Protein AF-A0AAD7HXL0-F1 (afdb_monomer_lite)

Sequence (218 aa):
MKFIWREQYRIKAKKATTAANVILGLERFVGTLPAWDMRTLYMARVDPYLIAGCEVQLKFLWRMLGVGSRCLKAVLFSETGIWPIKYRRLYLALKNLCHLLGLRDSDRPAWNALQESIDLAHAKQISWMTDLRILLGSLYVPVELDISVDLDVSTVQSAMQAVKKSMEAWIDNEIVTSSWTDLLEGRLEKDKDTGKLVKKTLDFHHYLRVKTAAIGVP

Foldseek 3Di:
DPPPCVVVLVVLQVQLVVQLCVLLVCCVVVNDDQLVVLLVSCVVRNVVSLLVHYDCVLVSLCSSVVHDPPDQPLCSQQQALDADSLLVNLLVVLVVVLVLQVVPDPVDPSVVLVVVQLVCVVVVHDHPVVVSQVSQCVFQPRQHQDSVDPDDSVSSVVSSVVSVVSRLVVSLVSLVVDPVNPVVHPDWDQDPPPRDTDDRSGDNDPVSVDPDDPPPDD

Secondary structure (DSSP, 8-state):
-TTTTHHHHHHHHHHHHHHHHHHHHTHHHH-SPPHHHHHHHHHHHTHHHHTTT---HHHHHHHHHT--TTS-HHHHHHHHTPPPHHHHHHHHHHHHHHHHHHT--TT-HHHHHHHHHHHHHHTT---HHHHHHHHHHTSSS------SS---HHHHHHHHHHHHHHHHHHHHHHHHH-TT-TTTTT-EEE-TTT--EEE-SS-B-GGGGS--------

Organism: NCBI:txid230809

Radius of gyration: 20.14 Å; chains: 1; bounding box: 55×31×50 Å

pLDDT: mean 85.33, std 10.84, range [34.69, 95.81]

Structure (mmCIF, N/CA/C/O backbone):
data_AF-A0AAD7HXL0-F1
#
_entry.id   AF-A0AAD7HXL0-F1
#
loop_
_atom_site.group_PDB
_atom_site.id
_atom_site.type_symbol
_atom_site.label_atom_id
_atom_site.label_alt_id
_atom_site.label_comp_id
_atom_site.label_asym_id
_atom_site.label_entity_id
_atom_site.label_seq_id
_atom_site.pdbx_PDB_ins_code
_atom_site.Cartn_x
_atom_site.Cartn_y
_atom_site.Cartn_z
_atom_site.occupancy
_atom_site.B_iso_or_equiv
_atom_site.auth_seq_id
_atom_site.auth_comp_id
_atom_site.auth_asym_id
_atom_site.auth_atom_id
_atom_site.pdbx_PDB_model_num
ATOM 1 N N . MET A 1 1 ? -2.823 8.641 -21.314 1.00 46.34 1 MET A N 1
ATOM 2 C CA . MET A 1 1 ? -3.387 7.274 -21.167 1.00 46.34 1 MET A CA 1
ATOM 3 C C . MET A 1 1 ? -4.624 7.141 -20.243 1.00 46.34 1 MET A C 1
ATOM 5 O O . MET A 1 1 ? -5.106 6.031 -20.056 1.00 46.34 1 MET A O 1
ATOM 9 N N . LYS A 1 2 ? -5.204 8.224 -19.681 1.00 48.53 2 LYS A N 1
ATOM 10 C CA . LYS A 1 2 ? -6.304 8.143 -18.681 1.00 48.53 2 LYS A CA 1
ATOM 11 C C . LYS A 1 2 ? -7.707 7.802 -19.226 1.00 48.53 2 LYS A C 1
ATOM 13 O O . LYS A 1 2 ? -8.598 7.502 -18.435 1.00 48.53 2 LYS A O 1
ATOM 18 N N . PHE A 1 3 ? -7.938 7.866 -20.539 1.00 54.62 3 PHE A N 1
ATOM 19 C CA . PHE A 1 3 ? -9.289 7.730 -21.108 1.00 54.62 3 PHE A CA 1
ATOM 20 C C . PHE A 1 3 ? -9.648 6.300 -21.537 1.00 54.62 3 PHE A C 1
ATOM 22 O O . PHE A 1 3 ? -10.782 5.887 -21.317 1.00 54.62 3 PHE A O 1
ATOM 29 N N . ILE A 1 4 ? -8.692 5.520 -22.055 1.00 67.94 4 ILE A N 1
ATOM 30 C CA . ILE A 1 4 ? -8.971 4.202 -22.657 1.00 67.94 4 ILE A CA 1
ATOM 31 C C . ILE A 1 4 ? -9.423 3.145 -21.631 1.00 67.94 4 ILE A C 1
ATOM 33 O O . ILE A 1 4 ? -10.288 2.325 -21.911 1.00 67.94 4 ILE A O 1
ATOM 37 N N . TRP A 1 5 ? -8.915 3.216 -20.396 1.00 70.06 5 TRP A N 1
ATOM 38 C CA . TRP A 1 5 ? -9.214 2.243 -19.335 1.00 70.06 5 TRP A CA 1
ATOM 39 C C . TRP A 1 5 ? -10.349 2.667 -18.399 1.00 70.06 5 TRP A C 1
ATOM 41 O O . TRP A 1 5 ? -10.676 1.949 -17.454 1.00 70.06 5 TRP A O 1
ATOM 51 N N . ARG A 1 6 ? -10.972 3.826 -18.646 1.00 78.12 6 ARG A N 1
ATOM 52 C CA . ARG A 1 6 ? -11.969 4.416 -17.742 1.00 78.12 6 ARG A CA 1
ATOM 53 C C . ARG A 1 6 ? -13.152 3.483 -17.491 1.00 78.12 6 ARG A C 1
ATOM 55 O O . ARG A 1 6 ? -13.580 3.339 -16.348 1.00 78.12 6 ARG A O 1
ATOM 62 N N . GLU A 1 7 ? -13.655 2.839 -18.538 1.00 82.94 7 GLU A N 1
ATOM 63 C CA . GLU A 1 7 ? -14.804 1.941 -18.413 1.00 82.94 7 GLU A CA 1
ATOM 64 C C . GLU A 1 7 ? -14.446 0.661 -17.652 1.00 82.94 7 GLU A C 1
ATOM 66 O O . GLU A 1 7 ? -15.166 0.232 -16.753 1.00 82.94 7 GLU A O 1
ATOM 71 N N . GLN A 1 8 ? -13.258 0.113 -17.901 1.00 81.00 8 GLN A N 1
ATOM 72 C CA . GLN A 1 8 ? -12.753 -1.031 -17.146 1.00 81.00 8 GLN A CA 1
ATOM 73 C C . GLN A 1 8 ? -12.585 -0.696 -15.658 1.00 81.00 8 GLN A C 1
ATOM 75 O O . GLN A 1 8 ? -12.967 -1.493 -14.797 1.00 81.00 8 GLN A O 1
ATOM 80 N N . TYR A 1 9 ? -12.093 0.503 -15.332 1.00 80.56 9 TYR A N 1
ATOM 81 C CA . TYR A 1 9 ? -12.016 0.972 -13.947 1.00 80.56 9 TYR A CA 1
ATOM 82 C C . TYR A 1 9 ? -13.395 1.096 -13.294 1.00 80.56 9 TYR A C 1
ATOM 84 O O . TYR A 1 9 ? -13.558 0.691 -12.141 1.00 80.56 9 TYR A O 1
ATOM 92 N N . ARG A 1 10 ? -14.407 1.575 -14.029 1.00 83.75 10 ARG A N 1
ATOM 93 C CA . ARG A 1 10 ? -15.796 1.642 -13.549 1.00 83.75 10 ARG A CA 1
ATOM 94 C C . ARG A 1 10 ? -16.385 0.264 -13.272 1.00 83.75 10 ARG A C 1
ATOM 96 O O . ARG A 1 10 ? -16.931 0.046 -12.189 1.00 83.75 10 ARG A O 1
ATOM 103 N N . ILE A 1 11 ? -16.235 -0.678 -14.202 1.00 86.94 11 ILE A N 1
ATOM 104 C CA . ILE A 1 11 ? -16.725 -2.055 -14.044 1.00 86.94 11 ILE A CA 1
ATOM 105 C C . ILE A 1 11 ? -16.075 -2.711 -12.823 1.00 86.94 11 ILE A C 1
ATOM 107 O O . ILE A 1 11 ? -16.764 -3.297 -11.983 1.00 86.94 11 ILE A O 1
ATOM 111 N N . LYS A 1 12 ? -14.752 -2.581 -12.682 1.00 86.19 12 LYS A N 1
ATOM 112 C CA . LYS A 1 12 ? -14.025 -3.123 -11.529 1.00 86.19 12 LYS A CA 1
ATOM 113 C C . LYS A 1 12 ? -14.444 -2.446 -10.226 1.00 86.19 12 LYS A C 1
ATOM 115 O O . LYS A 1 12 ? -14.593 -3.139 -9.223 1.00 86.19 12 LYS A O 1
ATOM 120 N N . ALA A 1 13 ? -14.739 -1.144 -10.244 1.00 86.00 13 ALA A N 1
ATOM 121 C CA . ALA A 1 13 ? -15.205 -0.429 -9.058 1.00 86.00 13 ALA A CA 1
ATOM 122 C C . ALA A 1 13 ? -16.580 -0.920 -8.621 1.00 86.00 13 ALA A C 1
ATOM 124 O O . ALA A 1 13 ? -16.785 -1.190 -7.441 1.00 86.00 13 ALA A O 1
ATOM 125 N N . LYS A 1 14 ? -17.493 -1.143 -9.570 1.00 88.31 14 LYS A N 1
ATOM 126 C CA . LYS A 1 14 ? -18.801 -1.739 -9.285 1.00 88.31 14 LYS A CA 1
ATOM 127 C C . LYS A 1 14 ? -18.661 -3.139 -8.682 1.00 88.31 14 LYS A C 1
ATOM 129 O O . LYS A 1 14 ? -19.337 -3.438 -7.698 1.00 88.31 14 LYS A O 1
ATOM 134 N N . LYS A 1 15 ? -17.759 -3.976 -9.209 1.00 89.81 15 LYS A N 1
ATOM 135 C CA . LYS A 1 15 ? -17.469 -5.310 -8.648 1.00 89.81 15 LYS A CA 1
ATOM 136 C C . LYS A 1 15 ? -16.895 -5.226 -7.231 1.00 89.81 15 LYS A C 1
ATOM 138 O O . LYS A 1 15 ? -17.383 -5.932 -6.354 1.00 89.81 15 LYS A O 1
ATOM 143 N N . ALA A 1 16 ? -15.945 -4.322 -6.989 1.00 89.06 16 ALA A N 1
ATOM 144 C CA . ALA A 1 16 ? -15.367 -4.089 -5.666 1.00 89.06 16 ALA A CA 1
ATOM 145 C C . ALA A 1 16 ? -16.431 -3.642 -4.651 1.00 89.06 16 ALA A C 1
ATOM 147 O O . ALA A 1 16 ? -16.526 -4.210 -3.567 1.00 89.06 16 ALA A O 1
ATOM 148 N N . THR A 1 17 ? -17.275 -2.673 -5.026 1.00 89.94 17 THR A N 1
ATOM 149 C CA . THR A 1 17 ? -18.397 -2.203 -4.200 1.00 89.94 17 THR A CA 1
ATOM 150 C C . THR A 1 17 ? -19.381 -3.327 -3.911 1.00 89.94 17 THR A C 1
ATOM 152 O O . THR A 1 17 ? -19.842 -3.465 -2.785 1.00 89.94 17 THR A O 1
ATOM 155 N N . THR A 1 18 ? -19.695 -4.149 -4.913 1.00 91.44 18 THR A N 1
ATOM 156 C CA . THR A 1 18 ? -20.617 -5.278 -4.748 1.00 91.44 18 THR A CA 1
ATOM 157 C C . THR A 1 18 ? -20.044 -6.300 -3.772 1.00 91.44 18 THR A C 1
ATOM 159 O O . THR A 1 18 ? -20.725 -6.674 -2.825 1.00 91.44 18 THR A O 1
ATOM 162 N N . ALA A 1 19 ? -18.778 -6.691 -3.937 1.00 91.25 19 ALA A N 1
ATOM 163 C CA . ALA A 1 19 ? -18.103 -7.605 -3.019 1.00 91.25 19 ALA A CA 1
ATOM 164 C C . ALA A 1 19 ? -18.054 -7.047 -1.587 1.00 91.25 19 ALA A C 1
ATOM 166 O O . ALA A 1 19 ? -18.394 -7.755 -0.642 1.00 91.25 19 ALA A O 1
ATOM 167 N N . ALA A 1 20 ? -17.705 -5.767 -1.433 1.00 90.94 20 ALA A N 1
ATOM 168 C CA . ALA A 1 20 ? -17.708 -5.079 -0.146 1.00 90.94 20 ALA A CA 1
ATOM 169 C C . ALA A 1 20 ? -19.101 -5.085 0.504 1.00 90.94 20 ALA A C 1
ATOM 171 O O . ALA A 1 20 ? -19.229 -5.442 1.669 1.00 90.94 20 ALA A O 1
ATOM 172 N N . ASN A 1 21 ? -20.151 -4.745 -0.248 1.00 91.50 21 ASN A N 1
ATOM 173 C CA . ASN A 1 21 ? -21.523 -4.732 0.259 1.00 91.50 21 ASN A CA 1
ATOM 174 C C . ASN A 1 21 ? -22.022 -6.131 0.637 1.00 91.50 21 ASN A C 1
ATOM 176 O O . ASN A 1 21 ? -22.750 -6.253 1.612 1.00 91.50 21 ASN A O 1
ATOM 180 N N . VAL A 1 22 ? -21.637 -7.174 -0.105 1.00 92.31 22 VAL A N 1
ATOM 181 C CA . VAL A 1 22 ? -21.976 -8.564 0.240 1.00 92.31 22 VAL A CA 1
ATOM 182 C C . VAL A 1 22 ? -21.321 -8.962 1.562 1.00 92.31 22 VAL A C 1
ATOM 184 O O . VAL A 1 22 ? -21.997 -9.508 2.426 1.00 92.31 22 VAL A O 1
ATOM 187 N N . ILE A 1 23 ? -20.038 -8.640 1.751 1.00 91.56 23 ILE A N 1
ATOM 188 C CA . ILE A 1 23 ? -19.318 -8.934 3.000 1.00 91.56 23 ILE A CA 1
ATOM 189 C C . ILE A 1 23 ? -19.934 -8.176 4.176 1.00 91.56 23 ILE A C 1
ATOM 191 O O . ILE A 1 23 ? -20.236 -8.776 5.197 1.00 91.56 23 ILE A O 1
ATOM 195 N N . LEU A 1 24 ? -20.164 -6.872 4.027 1.00 88.69 24 LEU A N 1
ATOM 196 C CA . LEU A 1 24 ? -20.764 -6.051 5.083 1.00 88.69 24 LEU A CA 1
ATOM 197 C C . LEU A 1 24 ? -22.237 -6.414 5.336 1.00 88.69 24 LEU A C 1
ATOM 199 O O . LEU A 1 24 ? -22.747 -6.235 6.433 1.00 88.69 24 LEU A O 1
ATOM 203 N N . GLY A 1 25 ? -22.939 -6.923 4.323 1.00 89.50 25 GLY A N 1
ATOM 204 C CA . GLY A 1 25 ? -24.309 -7.412 4.445 1.00 89.50 25 GLY A CA 1
ATOM 205 C C . GLY A 1 25 ? -24.409 -8.772 5.134 1.00 89.50 25 GLY A C 1
ATOM 206 O O . GLY A 1 25 ? -25.477 -9.091 5.655 1.00 89.50 25 GLY A O 1
ATOM 207 N N . LEU A 1 26 ? -23.317 -9.547 5.173 1.00 88.75 26 LEU A N 1
ATOM 208 C CA . LEU A 1 26 ? -23.269 -10.853 5.832 1.00 88.75 26 LEU A CA 1
ATOM 209 C C . LEU A 1 26 ? -23.626 -10.744 7.318 1.00 88.75 26 LEU A C 1
ATOM 211 O O . LEU A 1 26 ? -24.272 -11.645 7.844 1.00 88.75 26 LEU A O 1
ATOM 215 N N . GLU A 1 27 ? -23.315 -9.610 7.955 1.00 85.06 27 GLU A N 1
ATOM 216 C CA . GLU A 1 27 ? -23.648 -9.350 9.360 1.00 85.06 27 GLU A CA 1
ATOM 217 C C . GLU A 1 27 ? -25.144 -9.487 9.673 1.00 85.06 27 GLU A C 1
ATOM 219 O O . GLU A 1 27 ? -25.518 -9.861 10.780 1.00 85.06 27 GLU A O 1
ATOM 224 N N . ARG A 1 28 ? -26.022 -9.251 8.688 1.00 86.38 28 ARG A N 1
ATOM 225 C CA . ARG A 1 28 ? -27.473 -9.437 8.854 1.00 86.38 28 ARG A CA 1
ATOM 226 C C . ARG A 1 28 ? -27.878 -10.899 9.030 1.00 86.38 28 ARG A C 1
ATOM 228 O O . ARG A 1 28 ? -28.945 -11.161 9.567 1.00 86.38 28 ARG A O 1
ATOM 235 N N . PHE A 1 29 ? -27.061 -11.827 8.539 1.00 86.88 29 PHE A N 1
ATOM 236 C CA . PHE A 1 29 ? -27.346 -13.260 8.554 1.00 86.88 29 PHE A CA 1
ATOM 237 C C . PHE A 1 29 ? -26.577 -13.994 9.652 1.00 86.88 29 PHE A C 1
ATOM 239 O O . PHE A 1 29 ? -27.102 -14.946 10.219 1.00 86.88 29 PHE A O 1
ATOM 246 N N . VAL A 1 30 ? -25.343 -13.569 9.943 1.00 85.81 30 VAL A N 1
ATOM 247 C CA . VAL A 1 30 ? -24.450 -14.262 10.891 1.00 85.81 30 VAL A CA 1
ATOM 248 C C . VAL A 1 30 ? -24.235 -13.506 12.206 1.00 85.81 30 VAL A C 1
ATOM 250 O O . VAL A 1 30 ? -23.555 -14.016 13.092 1.00 85.81 30 VAL A O 1
ATOM 253 N N . GLY A 1 31 ? -24.811 -12.308 12.350 1.00 84.12 31 GLY A N 1
ATOM 254 C CA . GLY A 1 31 ? -24.529 -11.394 13.458 1.00 84.12 31 GLY A CA 1
ATOM 255 C C . GLY A 1 31 ? -23.250 -10.579 13.239 1.00 84.12 31 GLY A C 1
ATOM 256 O O . GLY A 1 31 ? -22.661 -10.599 12.159 1.00 84.12 31 GLY A O 1
ATOM 257 N N . THR A 1 32 ? -22.821 -9.837 14.263 1.00 83.94 32 THR A N 1
ATOM 258 C CA . THR A 1 32 ? -21.636 -8.965 14.192 1.00 83.94 32 THR A CA 1
ATOM 259 C C . THR A 1 32 ? -20.388 -9.761 13.823 1.00 83.94 32 THR A C 1
ATOM 261 O O . THR A 1 32 ? -19.982 -10.672 14.550 1.00 83.94 32 THR A O 1
ATOM 264 N N . LEU A 1 33 ? -19.756 -9.400 12.705 1.00 86.31 33 LEU A N 1
ATOM 265 C CA . LEU A 1 33 ? -18.519 -10.042 12.274 1.00 86.31 33 LEU A CA 1
ATOM 266 C C . LEU A 1 33 ? -17.328 -9.399 12.994 1.00 86.31 33 LEU A C 1
ATOM 268 O O . LEU A 1 33 ? -17.214 -8.173 13.019 1.00 86.31 33 LEU A O 1
ATOM 272 N N . PRO A 1 34 ? -16.393 -10.185 13.549 1.00 87.94 34 PRO A N 1
ATOM 273 C CA . PRO A 1 34 ? -15.199 -9.611 14.147 1.00 87.94 34 PRO A CA 1
ATOM 274 C C . PRO A 1 34 ? -14.318 -8.973 13.061 1.00 87.94 34 PRO A C 1
ATOM 276 O O . PRO A 1 34 ? -14.213 -9.469 11.933 1.00 87.94 34 PRO A O 1
ATOM 279 N N . ALA A 1 35 ? -13.620 -7.892 13.417 1.00 88.94 35 ALA A N 1
ATOM 280 C CA . ALA A 1 35 ? -12.800 -7.120 12.479 1.00 88.94 35 ALA A CA 1
ATOM 281 C C . ALA A 1 35 ? -11.709 -7.965 11.789 1.00 88.94 35 ALA A C 1
ATOM 283 O O . ALA A 1 35 ? -11.345 -7.703 10.642 1.00 88.94 35 ALA A O 1
ATOM 284 N N . TRP A 1 36 ? -11.206 -9.014 12.450 1.00 89.94 36 TRP A N 1
ATOM 285 C CA . TRP A 1 36 ? -10.238 -9.944 11.859 1.00 89.94 36 TRP A CA 1
ATOM 286 C C . TRP A 1 36 ? -10.816 -10.743 10.678 1.00 89.94 36 TRP A C 1
ATOM 288 O O . TRP A 1 36 ? -10.154 -10.887 9.643 1.00 89.94 36 TRP A O 1
ATOM 298 N N . ASP A 1 37 ? -12.054 -11.225 10.795 1.00 90.56 37 ASP A N 1
ATOM 299 C CA . ASP A 1 37 ? -12.714 -11.977 9.723 1.00 90.56 37 ASP A CA 1
ATOM 300 C C . ASP A 1 37 ? -13.054 -11.045 8.560 1.00 90.56 37 ASP A C 1
ATOM 302 O O . ASP A 1 37 ? -12.785 -11.364 7.399 1.00 90.56 37 ASP A O 1
ATOM 306 N N . MET A 1 38 ? -13.526 -9.831 8.864 1.00 91.44 38 MET A N 1
ATOM 307 C CA . MET A 1 38 ? -13.733 -8.794 7.853 1.00 91.44 38 MET A CA 1
ATOM 308 C C . MET A 1 38 ? -12.442 -8.432 7.111 1.00 91.44 38 MET A C 1
ATOM 310 O O . MET A 1 38 ? -12.461 -8.303 5.887 1.00 91.44 38 MET A O 1
ATOM 314 N N . ARG A 1 39 ? -11.308 -8.315 7.815 1.00 92.25 39 ARG A N 1
ATOM 315 C CA . ARG A 1 39 ? -9.991 -8.085 7.200 1.00 92.25 39 ARG A CA 1
ATOM 316 C C . ARG A 1 39 ? -9.591 -9.234 6.281 1.00 92.25 39 ARG A C 1
ATOM 318 O O . ARG A 1 39 ? -9.096 -8.990 5.181 1.00 92.25 39 ARG A O 1
ATOM 325 N N . THR A 1 40 ? -9.822 -10.474 6.703 1.00 92.38 40 THR A N 1
ATOM 326 C CA . THR A 1 40 ? -9.551 -11.664 5.884 1.00 92.38 40 THR A CA 1
ATOM 327 C C . THR A 1 40 ? -10.388 -11.647 4.602 1.00 92.38 40 THR A C 1
ATOM 329 O O . THR A 1 40 ? -9.848 -11.776 3.501 1.00 92.38 40 THR A O 1
ATOM 332 N N . LEU A 1 41 ? -11.695 -11.394 4.718 1.00 93.00 41 LEU A N 1
ATOM 333 C CA . LEU A 1 41 ? -12.610 -11.297 3.578 1.00 93.00 41 LEU A CA 1
ATOM 334 C C . LEU A 1 41 ? -12.263 -10.123 2.652 1.00 93.00 41 LEU A C 1
ATOM 336 O O . LEU A 1 41 ? -12.320 -10.263 1.428 1.00 93.00 41 LEU A O 1
ATOM 340 N N . TYR A 1 42 ? -11.845 -8.990 3.217 1.00 92.12 42 TYR A N 1
ATOM 341 C CA . TYR A 1 42 ? -11.341 -7.848 2.460 1.00 92.12 42 TYR A CA 1
ATOM 342 C C . TYR A 1 42 ? -10.141 -8.236 1.597 1.00 92.12 42 TYR A C 1
ATOM 344 O O . TYR A 1 42 ? -10.160 -8.001 0.387 1.00 92.12 42 TYR A O 1
ATOM 352 N N . MET A 1 43 ? -9.125 -8.869 2.191 1.00 91.06 43 MET A N 1
ATOM 353 C CA . MET A 1 43 ? -7.918 -9.280 1.466 1.00 91.06 43 MET A CA 1
ATOM 354 C C . MET A 1 43 ? -8.237 -10.297 0.368 1.00 91.06 43 MET A C 1
ATOM 356 O O . MET A 1 43 ? -7.676 -10.225 -0.722 1.00 91.06 43 MET A O 1
ATOM 360 N N . ALA A 1 44 ? -9.175 -11.210 0.622 1.00 91.38 44 ALA A N 1
ATOM 361 C CA . ALA A 1 44 ? -9.540 -12.254 -0.330 1.00 91.38 44 ALA A CA 1
ATOM 362 C C . ALA A 1 44 ? -10.425 -11.759 -1.490 1.00 91.38 44 ALA A C 1
ATOM 364 O O . ALA A 1 44 ? -10.333 -12.279 -2.603 1.00 91.38 44 ALA A O 1
ATOM 365 N N . ARG A 1 45 ? -11.328 -10.798 -1.250 1.00 90.75 45 ARG A N 1
ATOM 366 C CA . ARG A 1 45 ? -12.412 -10.470 -2.199 1.00 90.75 45 ARG A CA 1
ATOM 367 C C . ARG A 1 45 ? -12.455 -9.015 -2.638 1.00 90.75 45 ARG A C 1
ATOM 369 O O . ARG A 1 45 ? -13.015 -8.750 -3.696 1.00 90.75 45 ARG A O 1
ATOM 376 N N . VAL A 1 46 ? -11.902 -8.083 -1.864 1.00 89.00 46 VAL A N 1
ATOM 377 C CA . VAL A 1 46 ? -11.948 -6.642 -2.162 1.00 89.00 46 VAL A CA 1
ATOM 378 C C . VAL A 1 46 ? -10.591 -6.143 -2.673 1.00 89.00 46 VAL A C 1
ATOM 380 O O . VAL A 1 46 ? -10.557 -5.508 -3.729 1.00 89.00 46 VAL A O 1
ATOM 383 N N . ASP A 1 47 ? -9.479 -6.487 -2.005 1.00 87.75 47 ASP A N 1
ATOM 384 C CA . ASP A 1 47 ? -8.106 -6.098 -2.403 1.00 87.75 47 ASP A CA 1
ATOM 385 C C . ASP A 1 47 ? -7.794 -6.389 -3.888 1.00 87.75 47 ASP A C 1
ATOM 387 O O . ASP A 1 47 ? -7.301 -5.486 -4.571 1.00 87.75 47 ASP A O 1
ATOM 391 N N . PRO A 1 48 ? -8.169 -7.554 -4.466 1.00 86.06 48 PRO A N 1
ATOM 392 C CA . PRO A 1 48 ? -7.871 -7.852 -5.869 1.00 86.06 48 PRO A CA 1
ATOM 393 C C . PRO A 1 48 ? -8.474 -6.846 -6.861 1.00 86.06 48 PRO A C 1
ATOM 395 O O . PRO A 1 48 ? -7.861 -6.523 -7.880 1.00 86.06 48 PRO A O 1
ATOM 398 N N . TYR A 1 49 ? -9.662 -6.307 -6.567 1.00 83.44 49 TYR A N 1
ATOM 399 C CA . TYR A 1 49 ? -10.293 -5.292 -7.417 1.00 83.44 49 TYR A CA 1
ATOM 400 C C . TYR A 1 49 ? -9.706 -3.898 -7.185 1.00 83.44 49 TYR A C 1
ATOM 402 O O . TYR A 1 49 ? -9.623 -3.092 -8.112 1.00 83.44 49 TYR A O 1
ATOM 410 N N . LEU A 1 50 ? -9.272 -3.615 -5.958 1.00 75.62 50 LEU A N 1
ATOM 411 C CA . LEU A 1 50 ? -8.685 -2.338 -5.562 1.00 75.62 50 LEU A CA 1
ATOM 412 C C . LEU A 1 50 ? -7.329 -2.085 -6.228 1.00 75.62 50 LEU A C 1
ATOM 414 O O . LEU A 1 50 ? -7.036 -0.953 -6.617 1.00 75.62 50 LEU A O 1
ATOM 418 N N . ILE A 1 51 ? -6.533 -3.125 -6.468 1.00 72.50 51 ILE A N 1
ATOM 419 C CA . ILE A 1 51 ? -5.297 -3.023 -7.263 1.00 72.50 51 ILE A CA 1
ATOM 420 C C . ILE A 1 51 ? -5.591 -2.446 -8.655 1.00 72.50 51 ILE A C 1
ATOM 422 O O . ILE A 1 51 ? -4.798 -1.690 -9.209 1.00 72.50 51 ILE A O 1
ATOM 426 N N . ALA A 1 52 ? -6.782 -2.711 -9.180 1.00 66.75 52 ALA A N 1
ATOM 427 C CA . ALA A 1 52 ? -7.168 -2.359 -10.527 1.00 66.75 52 ALA A CA 1
ATOM 428 C C . ALA A 1 52 ? -7.958 -1.046 -10.657 1.00 66.75 52 ALA A C 1
ATOM 430 O O . ALA A 1 52 ? -8.694 -0.909 -11.626 1.00 66.75 52 ALA A O 1
ATOM 431 N N . GLY A 1 53 ? -7.814 -0.080 -9.740 1.00 62.50 53 GLY A N 1
ATOM 432 C CA . GLY A 1 53 ? -8.270 1.303 -9.984 1.00 62.50 53 GLY A CA 1
ATOM 433 C C . GLY A 1 53 ? -9.424 1.825 -9.120 1.00 62.50 53 GLY A C 1
ATOM 434 O O . GLY A 1 53 ? -9.820 2.971 -9.282 1.00 62.50 53 GLY A O 1
ATOM 435 N N . CYS A 1 54 ? -9.951 1.040 -8.182 1.00 66.75 54 CYS A N 1
ATOM 436 C CA . CYS A 1 54 ? -11.185 1.371 -7.458 1.00 66.75 54 CYS A CA 1
ATOM 437 C C . CYS A 1 54 ? -10.926 1.994 -6.076 1.00 66.75 54 CYS A C 1
ATOM 439 O O . CYS A 1 54 ? -9.974 1.602 -5.414 1.00 66.75 54 CYS A O 1
ATOM 441 N N . GLU A 1 55 ? -11.781 2.911 -5.608 1.00 70.31 55 GLU A N 1
ATOM 442 C CA . GLU A 1 55 ? -11.630 3.620 -4.320 1.00 70.31 55 GLU A CA 1
ATOM 443 C C . GLU A 1 55 ? -12.740 3.256 -3.314 1.00 70.31 55 GLU A C 1
ATOM 445 O O . GLU A 1 55 ? -13.438 4.113 -2.784 1.00 70.31 55 GLU A O 1
ATOM 450 N N . VAL A 1 56 ? -12.936 1.961 -3.042 1.00 84.00 56 VAL A N 1
ATOM 451 C CA . VAL A 1 56 ? -13.929 1.501 -2.039 1.00 84.00 56 VAL A CA 1
ATOM 452 C C . VAL A 1 56 ? -13.319 1.211 -0.664 1.00 84.00 56 VAL A C 1
ATOM 454 O O . VAL A 1 56 ? -14.040 0.902 0.282 1.00 84.00 56 VAL A O 1
ATOM 457 N N . GLN A 1 57 ? -11.992 1.333 -0.550 1.00 90.56 57 GLN A N 1
ATOM 458 C CA . GLN A 1 57 ? -11.215 0.934 0.623 1.00 90.56 57 GLN A CA 1
ATOM 459 C C . GLN A 1 57 ? -11.688 1.630 1.904 1.00 90.56 57 GLN A C 1
ATOM 461 O O . GLN A 1 57 ? -12.060 0.954 2.856 1.00 90.56 57 GLN A O 1
ATOM 466 N N . LEU A 1 58 ? -11.729 2.966 1.923 1.00 90.88 58 LEU A N 1
ATOM 467 C CA . LEU A 1 58 ? -12.028 3.728 3.144 1.00 90.88 58 LEU A CA 1
ATOM 468 C C . LEU A 1 58 ? -13.404 3.388 3.724 1.00 90.88 58 LEU A C 1
ATOM 470 O O . LEU A 1 58 ? -13.526 3.160 4.921 1.00 90.88 58 LEU A O 1
ATOM 474 N N . LYS A 1 59 ? -14.427 3.273 2.867 1.00 89.69 59 LYS A N 1
ATOM 475 C CA . LYS A 1 59 ? -15.786 2.924 3.299 1.00 89.69 59 LYS A CA 1
ATOM 476 C C . LYS A 1 59 ? -15.847 1.543 3.945 1.00 89.69 59 LYS A C 1
ATOM 478 O O . LYS A 1 59 ? -16.581 1.364 4.914 1.00 89.69 59 LYS A O 1
ATOM 483 N N . PHE A 1 60 ? -15.080 0.589 3.420 1.00 91.12 60 PHE A N 1
ATOM 484 C CA . PHE A 1 60 ? -14.968 -0.733 4.020 1.00 91.12 60 PHE A CA 1
ATOM 485 C C . PHE A 1 60 ? -14.276 -0.662 5.387 1.00 91.12 60 PHE A C 1
ATOM 487 O O . PHE A 1 60 ? -14.804 -1.201 6.352 1.00 91.12 60 PHE A O 1
ATOM 494 N N . LEU A 1 61 ? -13.146 0.049 5.492 1.00 92.19 61 LEU A N 1
ATOM 495 C CA . LEU A 1 61 ? -12.395 0.174 6.749 1.00 92.19 61 LEU A CA 1
ATOM 496 C C . LEU A 1 61 ? -13.198 0.877 7.849 1.00 92.19 61 LEU A C 1
ATOM 498 O O . LEU A 1 61 ? -13.198 0.416 8.985 1.00 92.19 61 LEU A O 1
ATOM 502 N N . TRP A 1 62 ? -13.930 1.941 7.506 1.00 92.00 62 TRP A N 1
ATOM 503 C CA . TRP A 1 62 ? -14.837 2.621 8.435 1.00 92.00 62 TRP A CA 1
ATOM 504 C C . TRP A 1 62 ? -15.863 1.660 9.026 1.00 92.00 62 TRP A C 1
ATOM 506 O O . TRP A 1 62 ? -16.028 1.597 10.239 1.00 92.00 62 TRP A O 1
ATOM 516 N N . ARG A 1 63 ? -16.517 0.867 8.171 1.00 90.19 63 ARG A N 1
ATOM 517 C CA . ARG A 1 63 ? -17.506 -0.122 8.609 1.00 90.19 63 ARG A CA 1
ATOM 518 C C . ARG A 1 63 ? -16.879 -1.244 9.428 1.00 90.19 63 ARG A C 1
ATOM 520 O O . ARG A 1 63 ? -17.450 -1.611 10.443 1.00 90.19 63 ARG A O 1
ATOM 527 N N . MET A 1 64 ? -15.700 -1.715 9.031 1.00 90.50 64 MET A N 1
ATOM 528 C CA . MET A 1 64 ? -14.972 -2.765 9.740 1.00 90.50 64 MET A CA 1
ATOM 529 C C . MET A 1 64 ? -14.586 -2.376 11.170 1.00 90.50 64 MET A C 1
ATOM 531 O O . MET A 1 64 ? -14.588 -3.226 12.052 1.00 90.50 64 MET A O 1
ATOM 535 N N . LEU A 1 65 ? -14.255 -1.104 11.398 1.00 89.50 65 LEU A N 1
ATOM 536 C CA . LEU A 1 65 ? -13.927 -0.583 12.727 1.00 89.50 65 LEU A CA 1
ATOM 537 C C . LEU A 1 65 ? -15.134 0.022 13.464 1.00 89.50 65 LEU A C 1
ATOM 539 O O . LEU A 1 65 ? -14.988 0.461 14.599 1.00 89.50 65 LEU A O 1
ATOM 543 N N . GLY A 1 66 ? -16.308 0.100 12.832 1.00 88.50 66 GLY A N 1
ATOM 544 C CA . GLY A 1 66 ? -17.481 0.765 13.409 1.00 88.50 66 GLY A CA 1
ATOM 545 C C . GLY A 1 66 ? -17.339 2.286 13.563 1.00 88.50 66 GLY A C 1
ATOM 546 O O . GLY A 1 66 ? -18.046 2.887 14.366 1.00 88.50 66 GLY A O 1
ATOM 547 N N . VAL A 1 67 ? -16.445 2.929 12.803 1.00 90.25 67 VAL A N 1
ATOM 548 C CA . VAL A 1 67 ? -16.178 4.376 12.888 1.00 90.25 67 VAL A CA 1
ATOM 549 C C . VAL A 1 67 ? -16.810 5.153 11.729 1.00 90.25 67 VAL A C 1
ATOM 551 O O . VAL A 1 67 ? -17.068 4.624 10.647 1.00 90.25 67 VAL A O 1
ATOM 554 N N . GLY A 1 68 ? -17.068 6.443 11.947 1.00 89.69 68 GLY A N 1
ATOM 555 C CA . GLY A 1 68 ? -17.645 7.334 10.937 1.00 89.69 68 GLY A CA 1
ATOM 556 C C . GLY A 1 68 ? -16.636 7.849 9.903 1.00 89.69 68 GLY A C 1
ATOM 557 O O . GLY A 1 68 ? -15.423 7.793 10.095 1.00 89.69 68 GLY A O 1
ATOM 558 N N . SER A 1 69 ? -17.142 8.456 8.824 1.00 87.88 69 SER A N 1
ATOM 559 C CA . SER A 1 69 ? -16.318 9.003 7.730 1.00 87.88 69 SER A CA 1
ATOM 560 C C . SER A 1 69 ? -15.455 10.211 8.107 1.00 87.88 69 SER A C 1
ATOM 562 O O . SER A 1 69 ? -14.588 10.606 7.332 1.00 87.88 69 SER A O 1
ATOM 564 N N . ARG A 1 70 ? -15.707 10.812 9.276 1.00 87.69 70 ARG A N 1
ATOM 565 C CA . ARG A 1 70 ? -14.913 11.914 9.842 1.00 87.69 70 ARG A CA 1
ATOM 566 C C . ARG A 1 70 ? -13.672 11.426 10.601 1.00 87.69 70 ARG A C 1
ATOM 568 O O . ARG A 1 70 ? -12.889 12.252 11.047 1.00 87.69 70 ARG A O 1
ATOM 575 N N . CYS A 1 71 ? -13.501 10.112 10.758 1.00 88.44 71 CYS A N 1
ATOM 576 C CA . CYS A 1 71 ? -12.320 9.533 11.390 1.00 88.44 71 CYS A CA 1
ATOM 577 C C . CYS A 1 71 ? -11.060 9.815 10.556 1.00 88.44 71 CYS A C 1
ATOM 579 O O . CYS A 1 71 ? -11.089 9.739 9.321 1.00 88.44 71 CYS A O 1
ATOM 581 N N . LEU A 1 72 ? -9.953 10.111 11.243 1.00 90.31 72 LEU A N 1
ATOM 582 C CA . LEU A 1 72 ? -8.650 10.319 10.626 1.00 90.31 72 LEU A CA 1
ATOM 583 C C . LEU A 1 72 ? -8.235 9.066 9.843 1.00 90.31 72 LEU A C 1
ATOM 585 O O . LEU A 1 72 ? -8.211 7.955 10.370 1.00 90.31 72 LEU A O 1
ATOM 589 N N . LYS A 1 73 ? -7.890 9.237 8.563 1.00 91.81 73 LYS A N 1
ATOM 590 C CA . LYS A 1 73 ? -7.561 8.109 7.674 1.00 91.81 73 LYS A CA 1
ATOM 591 C C . LYS A 1 73 ? -6.360 7.313 8.177 1.00 91.81 73 LYS A C 1
ATOM 593 O O . LYS A 1 73 ? -6.363 6.094 8.046 1.00 91.81 73 LYS A O 1
ATOM 598 N N . ALA A 1 74 ? -5.366 7.997 8.746 1.00 91.25 74 ALA A N 1
ATOM 599 C CA . ALA A 1 74 ? -4.174 7.371 9.305 1.00 91.25 74 ALA A CA 1
ATOM 600 C C . ALA A 1 74 ? -4.528 6.323 10.370 1.00 91.25 74 ALA A C 1
ATOM 602 O O . ALA A 1 74 ? -4.011 5.215 10.293 1.00 91.25 74 ALA A O 1
ATOM 603 N N . VAL A 1 75 ? -5.507 6.614 11.239 1.00 90.62 75 VAL A N 1
ATOM 604 C CA . VAL A 1 75 ? -6.007 5.682 12.268 1.00 90.62 75 VAL A CA 1
ATOM 605 C C . VAL A 1 75 ? -6.582 4.413 11.644 1.00 90.62 75 VAL A C 1
ATOM 607 O O . VAL A 1 75 ? -6.339 3.309 12.112 1.00 90.62 75 VAL A O 1
ATOM 610 N N . LEU A 1 76 ? -7.311 4.528 10.531 1.00 92.25 76 LEU A N 1
ATOM 611 C CA . LEU A 1 76 ? -7.857 3.347 9.855 1.00 92.25 76 LEU A CA 1
ATOM 612 C C . LEU A 1 76 ? -6.748 2.415 9.377 1.00 92.25 76 LEU A C 1
ATOM 614 O O . LEU A 1 76 ? -6.896 1.200 9.429 1.00 92.25 76 LEU A O 1
ATOM 618 N N . PHE A 1 77 ? -5.657 2.968 8.856 1.00 93.06 77 PHE A N 1
ATOM 619 C CA . PHE A 1 77 ? -4.565 2.167 8.316 1.00 93.06 77 PHE A CA 1
ATOM 620 C C . PHE A 1 77 ? -3.650 1.639 9.415 1.00 93.06 77 PHE A C 1
ATOM 622 O O . PHE A 1 77 ? -3.269 0.468 9.342 1.00 93.06 77 PHE A O 1
ATOM 629 N N . SER A 1 78 ? -3.360 2.458 10.431 1.00 91.50 78 SER A N 1
ATOM 630 C CA . SER A 1 78 ? -2.567 2.041 11.584 1.00 91.50 78 SER A CA 1
ATOM 631 C C . SER A 1 78 ? -3.238 0.883 12.300 1.00 91.50 78 SER A C 1
ATOM 633 O O . SER A 1 78 ? -2.594 -0.137 12.503 1.00 91.50 78 SER A O 1
ATOM 635 N N . GLU A 1 79 ? -4.549 0.988 12.551 1.00 90.62 79 GLU A N 1
ATOM 636 C CA . GLU A 1 79 ? -5.266 0.011 13.366 1.00 90.62 79 GLU A CA 1
ATOM 637 C C . GLU A 1 79 ? -5.557 -1.310 12.644 1.00 90.62 79 GLU A C 1
ATOM 639 O O . GLU A 1 79 ? -5.619 -2.386 13.244 1.00 90.62 79 GLU A O 1
ATOM 644 N N . THR A 1 80 ? -5.773 -1.249 11.330 1.00 90.38 80 THR A N 1
ATOM 645 C CA . THR A 1 80 ? -6.182 -2.425 10.549 1.00 90.38 80 THR A CA 1
ATOM 646 C C . THR A 1 80 ? -5.007 -3.179 9.947 1.00 90.38 80 THR A C 1
ATOM 648 O O . THR A 1 80 ? -5.179 -4.291 9.432 1.00 90.38 80 THR A O 1
ATOM 651 N N . GLY A 1 81 ? -3.813 -2.590 9.943 1.00 90.44 81 GLY A N 1
ATOM 652 C CA . GLY A 1 81 ? -2.669 -3.158 9.248 1.00 90.44 81 GLY A CA 1
ATOM 653 C C . GLY A 1 81 ? -2.912 -3.313 7.740 1.00 90.44 81 GLY A C 1
ATOM 654 O O . GLY A 1 81 ? -2.377 -4.242 7.127 1.00 90.44 81 GLY A O 1
ATOM 655 N N . ILE A 1 82 ? -3.793 -2.498 7.147 1.00 92.19 82 ILE A N 1
ATOM 656 C CA . ILE A 1 82 ? -4.107 -2.503 5.713 1.00 92.19 82 ILE A CA 1
ATOM 657 C C . ILE A 1 82 ? -3.390 -1.327 5.068 1.00 92.19 82 ILE A C 1
ATOM 659 O O . ILE A 1 82 ? -3.478 -0.198 5.532 1.00 92.19 82 ILE A O 1
ATOM 663 N N . TRP A 1 83 ? -2.691 -1.580 3.966 1.00 92.69 83 TRP A N 1
ATOM 664 C CA . TRP A 1 83 ? -1.946 -0.531 3.279 1.00 92.69 83 TRP A CA 1
ATOM 665 C C . TRP A 1 83 ? -2.904 0.416 2.553 1.00 92.69 83 TRP A C 1
ATOM 667 O O . TRP A 1 83 ? -3.800 -0.066 1.846 1.00 92.69 83 TRP A O 1
ATOM 677 N N . PRO A 1 84 ? -2.700 1.743 2.623 1.00 92.38 84 PRO A N 1
ATOM 678 C CA . PRO A 1 84 ? -3.429 2.666 1.774 1.00 92.38 84 PRO A CA 1
ATOM 679 C C . PRO A 1 84 ? -3.199 2.316 0.305 1.00 92.38 84 PRO A C 1
ATOM 681 O O . PRO A 1 84 ? -2.081 2.019 -0.130 1.00 92.38 84 PRO A O 1
ATOM 684 N N . ILE A 1 85 ? -4.270 2.373 -0.479 1.00 89.75 85 ILE A N 1
ATOM 685 C CA . ILE A 1 85 ? -4.287 1.866 -1.852 1.00 89.75 85 ILE A CA 1
ATOM 686 C C . ILE A 1 85 ? -3.212 2.473 -2.763 1.00 89.75 85 ILE A C 1
ATOM 688 O O . ILE A 1 85 ? -2.677 1.774 -3.623 1.00 89.75 85 ILE A O 1
ATOM 692 N N . LYS A 1 86 ? -2.857 3.747 -2.541 1.00 89.75 86 LYS A N 1
ATOM 693 C CA . LYS A 1 86 ? -1.779 4.447 -3.256 1.00 89.75 86 LYS A CA 1
ATOM 694 C C . LYS A 1 86 ? -0.449 3.699 -3.102 1.00 89.75 86 LYS A C 1
ATOM 696 O O . LYS A 1 86 ? 0.160 3.323 -4.100 1.00 89.75 86 LYS A O 1
ATOM 701 N N . TYR A 1 87 ? -0.046 3.416 -1.863 1.00 93.00 87 TYR A N 1
ATOM 702 C CA . TYR A 1 87 ? 1.198 2.708 -1.551 1.00 93.00 87 TYR A CA 1
ATOM 703 C C . TYR A 1 87 ? 1.135 1.237 -1.962 1.00 93.00 87 TYR A C 1
ATOM 705 O O . TYR A 1 87 ? 2.087 0.711 -2.531 1.00 93.00 87 TYR A O 1
ATOM 713 N N . ARG A 1 88 ? -0.014 0.581 -1.757 1.00 91.38 88 ARG A N 1
ATOM 714 C CA . ARG A 1 88 ? -0.229 -0.819 -2.148 1.00 91.38 88 ARG A CA 1
ATOM 715 C C . ARG A 1 88 ? -0.032 -1.041 -3.652 1.00 91.38 88 ARG A C 1
ATOM 717 O O . ARG A 1 88 ? 0.629 -2.003 -4.039 1.00 91.38 88 ARG A O 1
ATOM 724 N N . ARG A 1 89 ? -0.581 -0.159 -4.497 1.00 90.31 89 ARG A N 1
ATOM 725 C CA . ARG A 1 89 ? -0.429 -0.240 -5.961 1.00 90.31 89 ARG A CA 1
ATOM 726 C C . ARG A 1 89 ? 1.006 0.002 -6.403 1.00 90.31 89 ARG A C 1
ATOM 728 O O . ARG A 1 89 ? 1.494 -0.743 -7.245 1.00 90.31 89 ARG A O 1
ATOM 735 N N . LEU A 1 90 ? 1.683 0.988 -5.816 1.00 92.56 90 LEU A N 1
ATOM 736 C CA . LEU A 1 90 ? 3.089 1.259 -6.123 1.00 92.56 90 LEU A CA 1
ATOM 737 C C . LEU A 1 90 ? 3.986 0.092 -5.728 1.00 92.56 90 LEU A C 1
ATOM 739 O O . LEU A 1 90 ? 4.798 -0.357 -6.529 1.00 92.56 90 LEU A O 1
ATOM 743 N N . TYR A 1 91 ? 3.775 -0.470 -4.540 1.00 93.88 91 TYR A N 1
ATOM 744 C CA . TYR A 1 91 ? 4.507 -1.647 -4.089 1.00 93.88 91 TYR A CA 1
ATOM 745 C C . TYR A 1 91 ? 4.318 -2.845 -5.033 1.00 93.88 91 TYR A C 1
ATOM 747 O O . TYR A 1 91 ? 5.274 -3.551 -5.340 1.00 93.88 91 TYR A O 1
ATOM 755 N N . LEU A 1 92 ? 3.098 -3.070 -5.534 1.00 92.25 92 LEU A N 1
ATOM 756 C CA . LEU A 1 92 ? 2.832 -4.120 -6.523 1.00 92.25 92 LEU A CA 1
ATOM 757 C C . LEU A 1 92 ? 3.446 -3.826 -7.892 1.00 92.25 92 LEU A C 1
ATOM 759 O O . LEU A 1 92 ? 3.944 -4.752 -8.524 1.00 92.25 92 LEU A O 1
ATOM 763 N N . ALA A 1 93 ? 3.430 -2.570 -8.339 1.00 92.88 93 ALA A N 1
ATOM 764 C CA . ALA A 1 93 ? 4.080 -2.160 -9.579 1.00 92.88 93 ALA A CA 1
ATOM 765 C C . ALA A 1 93 ? 5.597 -2.402 -9.511 1.00 92.88 93 ALA A C 1
ATOM 767 O O . ALA A 1 93 ? 6.159 -2.982 -10.435 1.00 92.88 93 ALA A O 1
ATOM 768 N N . LEU A 1 94 ? 6.234 -2.061 -8.386 1.00 94.19 94 LEU A N 1
ATOM 769 C CA . LEU A 1 94 ? 7.647 -2.351 -8.133 1.00 94.19 94 LEU A CA 1
ATOM 770 C C . LEU A 1 94 ? 7.922 -3.855 -8.022 1.00 94.19 94 LEU A C 1
ATOM 772 O O . LEU A 1 94 ? 8.889 -4.347 -8.588 1.00 94.19 94 LEU A O 1
ATOM 776 N N . LYS A 1 95 ? 7.046 -4.619 -7.359 1.00 93.88 95 LYS A N 1
ATOM 777 C CA . LYS A 1 95 ? 7.166 -6.083 -7.315 1.00 93.88 95 LYS A CA 1
ATOM 778 C C . LYS A 1 95 ? 7.080 -6.697 -8.717 1.00 93.88 95 LYS A C 1
ATOM 780 O O . LYS A 1 95 ? 7.818 -7.632 -9.016 1.00 93.88 95 LYS A O 1
ATOM 785 N N . ASN A 1 96 ? 6.197 -6.173 -9.567 1.00 91.62 96 ASN A N 1
ATOM 786 C CA . ASN A 1 96 ? 6.113 -6.573 -10.966 1.00 91.62 96 ASN A CA 1
ATOM 787 C C . ASN A 1 96 ? 7.384 -6.186 -11.735 1.00 91.62 96 ASN A C 1
ATOM 789 O O . ASN A 1 96 ? 7.882 -6.992 -12.507 1.00 91.62 96 ASN A O 1
ATOM 793 N N . LEU A 1 97 ? 7.955 -5.006 -11.478 1.00 92.56 97 LEU A N 1
ATOM 794 C CA . LEU A 1 97 ? 9.241 -4.607 -12.054 1.00 92.56 97 LEU A CA 1
ATOM 795 C C . LEU A 1 97 ? 10.363 -5.578 -11.660 1.00 92.56 97 LEU A C 1
ATOM 797 O O . LEU A 1 97 ? 11.052 -6.073 -12.542 1.00 92.56 97 LEU A O 1
ATOM 801 N N . CYS A 1 98 ? 10.496 -5.934 -10.376 1.00 91.81 98 CYS A N 1
ATOM 802 C CA . CYS A 1 98 ? 11.442 -6.967 -9.931 1.00 91.81 98 CYS A CA 1
ATOM 803 C C . CYS A 1 98 ? 11.238 -8.289 -10.677 1.00 91.81 98 CYS A C 1
ATOM 805 O O . CYS A 1 98 ? 12.204 -8.940 -11.061 1.00 91.81 98 CYS A O 1
ATOM 807 N N . HIS A 1 99 ? 9.980 -8.692 -10.871 1.00 90.75 99 HIS A N 1
ATOM 808 C CA . HIS A 1 99 ? 9.662 -9.909 -11.605 1.00 90.75 99 HIS A CA 1
ATOM 809 C C . HIS A 1 99 ? 10.126 -9.827 -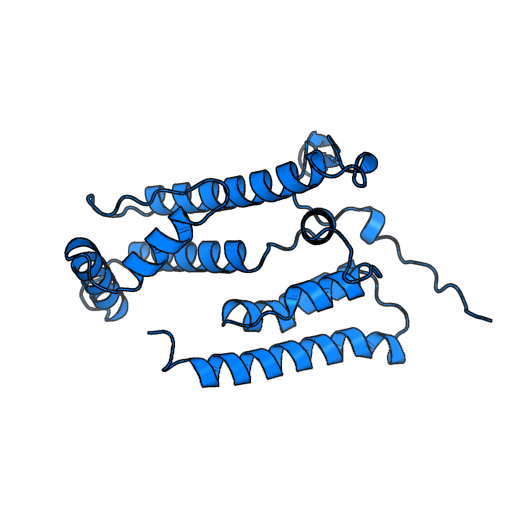13.063 1.00 90.75 99 HIS A C 1
ATOM 811 O O . HIS A 1 99 ? 10.799 -10.740 -13.524 1.00 90.75 99 HIS A O 1
ATOM 817 N N . LEU A 1 100 ? 9.839 -8.725 -13.760 1.00 90.38 100 LEU A N 1
ATOM 818 C CA . LEU A 1 100 ? 10.287 -8.508 -15.137 1.00 90.38 100 LEU A CA 1
ATOM 819 C C . LEU A 1 100 ? 11.821 -8.475 -15.244 1.00 90.38 100 LEU A C 1
ATOM 821 O O . LEU A 1 100 ? 12.372 -9.093 -16.147 1.00 90.38 100 LEU A O 1
ATOM 825 N N . LEU A 1 101 ? 12.510 -7.839 -14.289 1.00 89.25 101 LEU A N 1
ATOM 826 C CA . LEU A 1 101 ? 13.977 -7.821 -14.208 1.00 89.25 101 LEU A CA 1
ATOM 827 C C . LEU A 1 101 ? 14.587 -9.202 -13.935 1.00 89.25 101 LEU A C 1
ATOM 829 O O . LEU A 1 101 ? 15.701 -9.469 -14.375 1.00 89.25 101 LEU A O 1
ATOM 833 N N . GLY A 1 102 ? 13.880 -10.082 -13.224 1.00 86.62 102 GLY A N 1
ATOM 834 C CA . GLY A 1 102 ? 14.304 -11.468 -13.013 1.00 86.62 102 GLY A CA 1
ATOM 835 C C . GLY A 1 102 ? 14.071 -12.377 -14.225 1.00 86.62 102 GLY A C 1
ATOM 836 O O . GLY A 1 102 ? 14.644 -13.458 -14.293 1.00 86.62 102 GLY A O 1
ATOM 837 N N . LEU A 1 103 ? 13.244 -11.947 -15.181 1.00 83.31 103 LEU A N 1
ATOM 838 C CA . LEU A 1 103 ? 12.904 -12.679 -16.402 1.00 83.31 103 LEU A CA 1
ATOM 839 C C . LEU A 1 103 ? 13.668 -12.162 -17.633 1.00 83.31 103 LEU A C 1
ATOM 841 O O . LEU A 1 103 ? 13.134 -12.263 -18.734 1.00 83.31 103 LEU A O 1
ATOM 845 N N . ARG A 1 104 ? 14.867 -11.588 -17.445 1.00 80.44 104 ARG A N 1
ATOM 846 C CA . ARG A 1 104 ? 15.757 -11.075 -18.507 1.00 80.44 104 ARG A CA 1
ATOM 847 C C . ARG A 1 104 ? 15.961 -12.127 -19.603 1.00 80.44 104 ARG A C 1
ATOM 849 O O . ARG A 1 104 ? 16.814 -12.999 -19.487 1.00 80.44 104 ARG A O 1
ATOM 856 N N . ASP A 1 105 ? 15.137 -12.044 -20.637 1.00 76.00 105 ASP A N 1
ATOM 857 C CA . ASP A 1 105 ? 15.050 -12.994 -21.739 1.00 76.00 105 ASP A CA 1
ATOM 858 C C . ASP A 1 105 ? 14.542 -12.222 -22.963 1.00 76.00 105 ASP A C 1
ATOM 860 O O . ASP A 1 105 ? 13.429 -11.683 -22.951 1.00 76.00 105 ASP A O 1
ATOM 864 N N . SER A 1 106 ? 15.390 -12.114 -23.988 1.00 67.44 106 SER A N 1
ATOM 865 C CA . SER A 1 106 ? 15.167 -11.288 -25.183 1.00 67.44 106 SER A CA 1
ATOM 866 C C . SER A 1 106 ? 13.962 -11.732 -26.011 1.00 67.44 106 SER A C 1
ATOM 868 O O . SER A 1 106 ? 13.366 -10.921 -26.723 1.00 67.44 106 SER A O 1
ATOM 870 N N . ASP A 1 107 ? 13.557 -12.995 -25.877 1.00 76.81 107 ASP A N 1
ATOM 871 C CA . ASP A 1 107 ? 12.472 -13.565 -26.676 1.00 76.81 107 ASP A CA 1
ATOM 872 C C . ASP A 1 107 ? 11.093 -13.292 -26.058 1.00 76.81 107 ASP A C 1
ATOM 874 O O . ASP A 1 107 ? 10.050 -13.581 -26.654 1.00 76.81 107 ASP A O 1
ATOM 878 N N . ARG A 1 108 ? 11.048 -12.695 -24.857 1.00 84.62 108 ARG A N 1
ATOM 879 C CA . ARG A 1 108 ? 9.791 -12.427 -24.155 1.00 84.62 108 ARG A CA 1
ATOM 880 C C . ARG A 1 108 ? 9.253 -11.037 -24.486 1.00 84.62 108 ARG A C 1
ATOM 882 O O . ARG A 1 108 ? 9.897 -10.035 -24.172 1.00 84.62 108 ARG A O 1
ATOM 889 N N . PRO A 1 109 ? 7.996 -10.927 -24.958 1.00 87.19 109 PRO A N 1
ATOM 890 C CA . PRO A 1 109 ? 7.399 -9.631 -25.284 1.00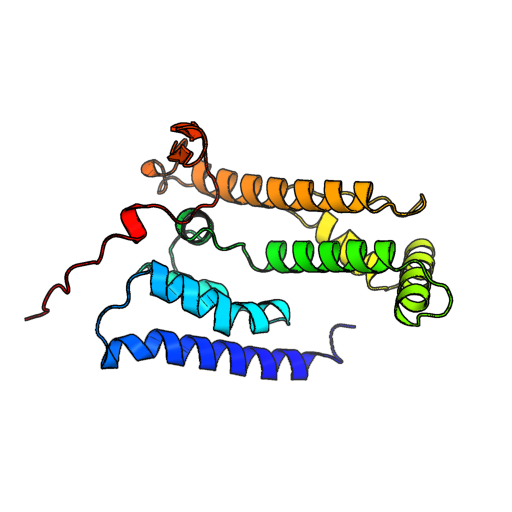 87.19 109 PRO A CA 1
ATOM 891 C C . PRO A 1 109 ? 7.307 -8.698 -24.068 1.00 87.19 109 PRO A C 1
ATOM 893 O O . PRO A 1 109 ? 7.367 -7.483 -24.213 1.00 87.19 109 PRO A O 1
ATOM 896 N N . ALA A 1 110 ? 7.197 -9.254 -22.857 1.00 88.31 110 ALA A N 1
ATOM 897 C CA . ALA A 1 110 ? 7.157 -8.473 -21.624 1.00 88.31 110 ALA A CA 1
ATOM 898 C C . ALA A 1 110 ? 8.496 -7.784 -21.298 1.00 88.31 110 ALA A C 1
ATOM 900 O O . ALA A 1 110 ? 8.484 -6.675 -20.769 1.00 88.31 110 ALA A O 1
ATOM 901 N N . TRP A 1 111 ? 9.630 -8.422 -21.615 1.00 88.81 111 TRP A N 1
ATOM 902 C CA . TRP A 1 111 ? 10.958 -7.828 -21.442 1.00 88.81 111 TRP A CA 1
ATOM 903 C C . TRP A 1 111 ? 11.175 -6.698 -22.452 1.00 88.81 111 TRP A C 1
ATOM 905 O O . TRP A 1 111 ? 11.528 -5.587 -22.066 1.00 88.81 111 TRP A O 1
ATOM 915 N N . ASN A 1 112 ? 10.836 -6.942 -23.720 1.00 88.69 112 ASN A N 1
ATOM 916 C CA . ASN A 1 112 ? 10.944 -5.938 -24.780 1.00 88.69 112 ASN A CA 1
ATOM 917 C C . ASN A 1 112 ? 10.066 -4.708 -24.498 1.00 88.69 112 ASN A C 1
ATOM 919 O O . ASN A 1 112 ? 10.533 -3.580 -24.615 1.00 88.69 112 ASN A O 1
ATOM 923 N N . ALA A 1 113 ? 8.832 -4.908 -24.021 1.00 91.50 113 ALA A N 1
ATOM 924 C CA . ALA A 1 113 ? 7.954 -3.808 -23.617 1.00 91.50 113 ALA A CA 1
ATOM 925 C C . ALA A 1 113 ? 8.488 -3.020 -22.404 1.00 91.50 113 ALA A C 1
ATOM 927 O O . ALA A 1 113 ? 8.257 -1.813 -22.296 1.00 91.50 113 ALA A O 1
ATOM 928 N N . LEU A 1 114 ? 9.188 -3.681 -21.471 1.00 90.38 114 LEU A N 1
ATOM 929 C CA . LEU A 1 114 ? 9.847 -2.992 -20.360 1.00 90.38 114 LEU A CA 1
ATOM 930 C C . LEU A 1 114 ? 11.004 -2.129 -20.868 1.00 90.38 114 LEU A C 1
ATOM 932 O O . LEU A 1 114 ? 11.081 -0.965 -20.480 1.00 90.38 114 LEU A O 1
ATOM 936 N N . GLN A 1 115 ? 11.860 -2.682 -21.730 1.00 89.62 115 GLN A N 1
ATOM 937 C CA . GLN A 1 115 ? 12.983 -1.952 -22.314 1.00 89.62 115 GLN A CA 1
ATOM 938 C C . GLN A 1 115 ? 12.489 -0.728 -23.090 1.00 89.62 115 GLN A C 1
ATOM 940 O O . GLN A 1 115 ? 12.909 0.386 -22.798 1.00 89.62 115 GLN A O 1
ATOM 945 N N . GLU A 1 116 ? 11.488 -0.904 -23.955 1.00 91.62 116 GLU A N 1
ATOM 946 C CA . GLU A 1 116 ? 10.854 0.202 -24.677 1.00 91.62 116 GLU A CA 1
ATOM 947 C C . GLU A 1 116 ? 10.285 1.254 -23.710 1.00 91.62 116 GLU A C 1
ATOM 949 O O . GLU A 1 116 ? 10.446 2.458 -23.907 1.00 91.62 116 GLU A O 1
ATOM 954 N N . SER A 1 117 ? 9.660 0.830 -22.605 1.00 92.75 117 SER A N 1
ATOM 955 C CA . SER A 1 117 ? 9.173 1.772 -21.596 1.00 92.75 117 SER A CA 1
ATOM 956 C C . SER A 1 117 ? 10.298 2.546 -20.895 1.00 92.75 117 SER A C 1
ATOM 958 O O . SER A 1 117 ? 10.036 3.674 -20.456 1.00 92.75 117 SER A O 1
ATOM 960 N N . ILE A 1 118 ? 11.488 1.963 -20.729 1.00 91.06 118 ILE A N 1
ATOM 961 C CA . ILE A 1 118 ? 12.672 2.624 -20.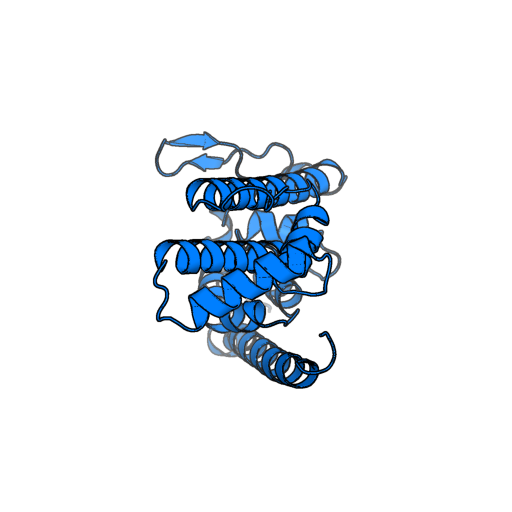161 1.00 91.06 118 ILE A CA 1
ATOM 962 C C . ILE A 1 118 ? 13.239 3.620 -21.174 1.00 91.06 118 ILE A C 1
ATOM 964 O O . ILE A 1 118 ? 13.427 4.784 -20.823 1.00 91.06 118 ILE A O 1
ATOM 968 N N . ASP A 1 119 ? 13.392 3.209 -22.431 1.00 91.62 119 ASP A N 1
ATOM 969 C CA . ASP A 1 119 ? 13.899 4.055 -23.515 1.00 91.62 119 ASP A CA 1
ATOM 970 C C . ASP A 1 119 ? 12.995 5.285 -23.718 1.00 91.62 119 ASP A C 1
ATOM 972 O O . ASP A 1 119 ? 13.460 6.426 -23.793 1.00 91.62 119 ASP A O 1
ATOM 976 N N . LEU A 1 120 ? 11.670 5.089 -23.691 1.00 92.38 120 LEU A N 1
ATOM 977 C CA . LEU A 1 120 ? 10.698 6.185 -23.712 1.00 92.38 120 LEU A CA 1
ATOM 978 C C . LEU A 1 120 ? 10.841 7.113 -22.497 1.00 92.38 120 LEU A C 1
ATOM 980 O O . LEU A 1 120 ? 10.667 8.326 -22.628 1.00 92.38 120 LEU A O 1
ATOM 984 N N . ALA A 1 121 ? 11.165 6.573 -21.319 1.00 90.25 121 ALA A N 1
ATOM 985 C CA . ALA A 1 121 ? 11.389 7.386 -20.127 1.00 90.25 121 ALA A CA 1
ATOM 986 C C . ALA A 1 121 ? 12.689 8.203 -20.217 1.00 90.25 121 ALA A C 1
ATOM 988 O O . ALA A 1 121 ? 12.707 9.355 -19.775 1.00 90.25 121 ALA A O 1
ATOM 989 N N . HIS A 1 122 ? 13.750 7.667 -20.831 1.00 89.25 122 HIS A N 1
ATOM 990 C CA . HIS A 1 122 ? 14.968 8.426 -21.154 1.00 89.25 122 HIS A CA 1
ATOM 991 C C . HIS A 1 122 ? 14.686 9.546 -22.152 1.00 89.25 122 HIS A C 1
ATOM 993 O O . HIS A 1 122 ? 15.133 10.676 -21.954 1.00 89.25 122 HIS A O 1
ATOM 999 N N . ALA A 1 123 ? 13.854 9.272 -23.158 1.00 90.50 123 ALA A N 1
ATOM 1000 C CA . ALA A 1 123 ? 13.375 10.262 -24.121 1.00 90.50 123 ALA A CA 1
ATOM 1001 C C . ALA A 1 123 ? 12.368 11.275 -23.530 1.00 90.50 123 ALA A C 1
ATOM 1003 O O . ALA A 1 123 ? 11.851 12.123 -24.260 1.00 90.50 123 ALA A O 1
ATOM 1004 N N . LYS A 1 124 ? 12.076 11.206 -22.218 1.00 87.56 124 LYS A N 1
ATOM 1005 C CA . LYS A 1 124 ? 11.092 12.039 -21.497 1.00 87.56 124 LYS A CA 1
ATOM 1006 C C . LYS A 1 124 ? 9.679 11.973 -22.091 1.00 87.56 124 LYS A C 1
ATOM 1008 O O . LYS A 1 124 ? 8.897 12.914 -21.959 1.00 87.56 124 LYS A O 1
ATOM 1013 N N . GLN A 1 125 ? 9.347 10.856 -22.729 1.00 90.44 125 GLN A N 1
ATOM 1014 C CA . GLN A 1 125 ? 8.023 10.583 -23.267 1.00 90.44 125 GLN A CA 1
ATOM 1015 C C . GLN A 1 125 ? 7.137 9.893 -22.224 1.00 90.44 125 GLN A C 1
ATOM 1017 O O . GLN A 1 125 ? 7.586 9.396 -21.184 1.00 90.44 125 GLN A O 1
ATOM 1022 N N . ILE A 1 126 ? 5.833 9.883 -22.503 1.00 88.75 126 ILE A N 1
ATOM 1023 C CA . ILE A 1 126 ? 4.846 9.212 -21.657 1.00 88.75 126 ILE A CA 1
ATOM 1024 C C . ILE A 1 126 ? 5.062 7.702 -21.775 1.00 88.75 126 ILE A C 1
ATOM 1026 O O . ILE A 1 126 ? 4.864 7.122 -22.839 1.00 88.75 126 ILE A O 1
ATOM 1030 N N . SER A 1 127 ? 5.420 7.065 -20.666 1.00 91.75 127 SER A N 1
ATOM 1031 C CA . SER A 1 127 ? 5.581 5.618 -20.567 1.00 91.75 127 SER A CA 1
ATOM 1032 C C . SER A 1 127 ? 5.160 5.133 -19.184 1.00 91.75 127 SER A C 1
ATOM 1034 O O . SER A 1 127 ? 4.993 5.928 -18.253 1.00 91.75 127 SER A O 1
ATOM 1036 N N . TRP A 1 128 ? 5.008 3.817 -19.034 1.00 91.75 128 TRP A N 1
ATOM 1037 C CA . TRP A 1 128 ? 4.707 3.217 -17.735 1.00 91.75 128 TRP A CA 1
ATOM 1038 C C . TRP A 1 128 ? 5.804 3.518 -16.698 1.00 91.75 128 TRP A C 1
ATOM 1040 O O . TRP A 1 128 ? 5.495 3.821 -15.546 1.00 91.75 128 TRP A O 1
ATOM 1050 N N . MET A 1 129 ? 7.074 3.513 -17.117 1.00 91.00 129 MET A N 1
ATOM 1051 C CA . MET A 1 129 ? 8.216 3.866 -16.269 1.00 91.00 129 MET A CA 1
ATOM 1052 C C . MET A 1 129 ? 8.203 5.350 -15.862 1.00 91.00 129 MET A C 1
ATOM 1054 O O . MET A 1 129 ? 8.438 5.668 -14.695 1.00 91.00 129 MET A O 1
ATOM 1058 N N . THR A 1 130 ? 7.872 6.266 -16.780 1.00 90.81 130 THR A N 1
ATOM 1059 C CA . THR A 1 130 ? 7.719 7.698 -16.460 1.00 90.81 130 THR A CA 1
ATOM 1060 C C . THR A 1 130 ? 6.600 7.919 -15.438 1.00 90.81 130 THR A C 1
ATOM 1062 O O . THR A 1 130 ? 6.808 8.609 -14.438 1.00 90.81 130 THR A O 1
ATOM 1065 N N . ASP A 1 131 ? 5.438 7.285 -15.634 1.00 90.88 131 ASP A N 1
ATOM 1066 C CA . ASP A 1 131 ? 4.316 7.346 -14.688 1.00 90.88 131 ASP A CA 1
ATOM 1067 C C . ASP A 1 131 ? 4.720 6.806 -13.304 1.00 90.88 131 ASP A C 1
ATOM 1069 O O . ASP A 1 131 ? 4.389 7.408 -12.279 1.00 90.88 131 ASP A O 1
ATOM 1073 N N . LEU A 1 132 ? 5.474 5.701 -13.257 1.00 92.00 132 LEU A N 1
ATOM 1074 C CA . LEU A 1 132 ? 5.977 5.127 -12.010 1.00 92.00 132 LEU A CA 1
ATOM 1075 C C . LEU A 1 132 ? 6.905 6.103 -11.272 1.00 92.00 132 LEU A C 1
ATOM 1077 O O . LEU A 1 132 ? 6.699 6.337 -10.081 1.00 92.00 132 LEU A O 1
ATOM 1081 N N . ARG A 1 133 ? 7.868 6.726 -11.966 1.00 91.62 133 ARG A N 1
ATOM 1082 C CA . ARG A 1 133 ? 8.778 7.727 -11.375 1.00 91.62 133 ARG A CA 1
ATOM 1083 C C .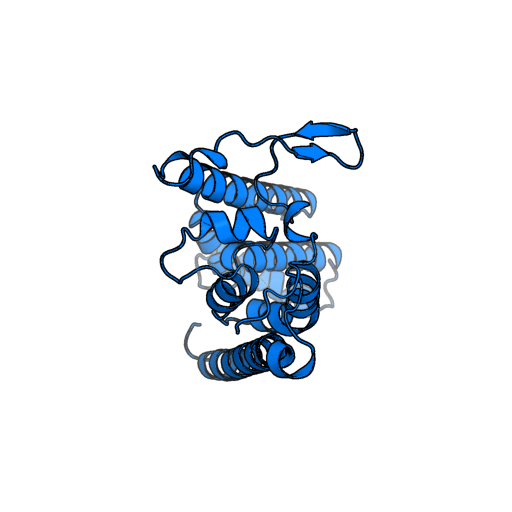 ARG A 1 133 ? 8.026 8.933 -10.819 1.00 91.62 133 ARG A C 1
ATOM 1085 O O . ARG A 1 133 ? 8.285 9.341 -9.690 1.00 91.62 133 ARG A O 1
ATOM 1092 N N . ILE A 1 134 ? 7.066 9.470 -11.574 1.00 91.38 134 ILE A N 1
ATOM 1093 C CA . ILE A 1 134 ? 6.239 10.601 -11.126 1.00 91.38 134 ILE A CA 1
ATOM 1094 C C . ILE A 1 134 ? 5.467 10.225 -9.858 1.00 91.38 134 ILE A C 1
ATOM 1096 O O . ILE A 1 134 ? 5.428 10.992 -8.894 1.00 91.38 134 ILE A O 1
ATOM 1100 N N . LEU A 1 135 ? 4.863 9.034 -9.826 1.00 92.44 135 LEU A N 1
ATOM 1101 C CA . LEU A 1 135 ? 4.097 8.595 -8.664 1.00 92.44 135 LEU A CA 1
ATOM 1102 C C . LEU A 1 135 ? 4.979 8.361 -7.432 1.00 92.44 135 LEU A C 1
ATOM 1104 O O . LEU A 1 135 ? 4.551 8.717 -6.333 1.00 92.44 135 LEU A O 1
ATOM 1108 N N . LEU A 1 136 ? 6.186 7.814 -7.603 1.00 94.00 136 LEU A N 1
ATOM 1109 C CA . LEU A 1 136 ? 7.164 7.644 -6.523 1.00 94.00 136 LEU A CA 1
ATOM 1110 C C . LEU A 1 136 ? 7.673 8.992 -5.986 1.00 94.00 136 LEU A C 1
ATOM 1112 O O . LEU A 1 136 ? 7.784 9.160 -4.771 1.00 94.00 136 LEU A O 1
ATOM 1116 N N . GLY A 1 137 ? 7.884 9.975 -6.865 1.00 94.19 137 GLY A N 1
ATOM 1117 C CA . GLY A 1 137 ? 8.214 11.349 -6.475 1.00 94.19 137 GLY A CA 1
ATOM 1118 C C . GLY A 1 137 ? 7.067 12.074 -5.760 1.00 94.19 137 GLY A C 1
ATOM 1119 O O . GLY A 1 137 ? 7.306 12.933 -4.923 1.00 94.19 137 GLY A O 1
ATOM 1120 N N . SER A 1 138 ? 5.813 11.692 -6.029 1.00 93.94 138 SER A N 1
ATOM 1121 C CA . SER A 1 138 ? 4.614 12.265 -5.388 1.00 93.94 138 SER A CA 1
ATOM 1122 C C . SER A 1 138 ? 4.282 11.686 -4.002 1.00 93.94 138 SER A C 1
ATOM 1124 O O . SER A 1 138 ? 3.184 11.910 -3.472 1.00 93.94 138 SER A O 1
ATOM 1126 N N . LEU A 1 139 ? 5.140 10.825 -3.454 1.00 94.88 139 LEU A N 1
ATOM 1127 C CA . LEU A 1 139 ? 4.952 10.253 -2.123 1.00 94.88 139 LEU A CA 1
ATOM 1128 C C . LEU A 1 139 ? 5.246 11.282 -1.027 1.00 94.88 139 LEU A C 1
ATOM 1130 O O . LEU A 1 139 ? 5.884 12.295 -1.279 1.00 94.88 139 LEU A O 1
ATOM 1134 N N . TYR A 1 140 ? 4.757 11.014 0.190 1.00 93.31 140 TYR A N 1
ATOM 1135 C CA . TYR A 1 140 ? 4.984 11.889 1.346 1.00 93.31 140 TYR A CA 1
ATOM 1136 C C . TYR A 1 140 ? 6.481 12.124 1.591 1.00 93.31 140 TYR A C 1
ATOM 1138 O O . TYR A 1 140 ? 6.928 13.261 1.681 1.00 93.31 140 TYR A O 1
ATOM 1146 N N . VAL A 1 141 ? 7.252 11.036 1.600 1.00 94.50 141 VAL A N 1
ATOM 1147 C CA . VAL A 1 141 ? 8.702 11.067 1.405 1.00 94.50 141 VAL A CA 1
ATOM 1148 C C . VAL A 1 141 ? 8.969 10.593 -0.025 1.00 94.50 141 VAL A C 1
ATOM 1150 O O . VAL A 1 141 ? 8.634 9.434 -0.317 1.00 94.50 141 VAL A O 1
ATOM 1153 N N . PRO A 1 142 ? 9.502 11.450 -0.917 1.00 94.12 142 PRO A N 1
ATOM 1154 C CA . PRO A 1 142 ? 9.813 11.077 -2.292 1.00 94.12 142 PRO A CA 1
ATOM 1155 C C . PRO A 1 142 ? 10.752 9.873 -2.349 1.00 94.12 142 PRO A C 1
ATOM 1157 O O . PRO A 1 142 ? 11.719 9.787 -1.593 1.00 94.12 142 PRO A O 1
ATOM 1160 N N . VAL A 1 143 ? 10.457 8.935 -3.247 1.00 93.06 143 VAL A N 1
ATOM 1161 C CA . VAL A 1 143 ? 11.321 7.781 -3.513 1.00 93.06 143 VAL A CA 1
ATOM 1162 C C . VAL A 1 143 ? 11.911 7.946 -4.900 1.00 93.06 143 VAL A C 1
ATOM 1164 O O . VAL A 1 143 ? 11.184 7.969 -5.892 1.00 93.06 143 VAL A O 1
ATOM 1167 N N . GLU A 1 144 ? 13.229 8.060 -4.973 1.00 88.06 144 GLU A N 1
ATOM 1168 C CA . GLU A 1 144 ? 13.923 8.134 -6.249 1.00 88.06 144 GLU A CA 1
ATOM 1169 C C . GLU A 1 144 ? 14.204 6.728 -6.774 1.00 88.06 144 GLU A C 1
ATOM 1171 O O . GLU A 1 144 ? 14.677 5.849 -6.053 1.00 88.06 144 GLU A O 1
ATOM 1176 N N . LEU A 1 145 ? 13.874 6.520 -8.045 1.00 86.44 145 LEU A N 1
ATOM 1177 C CA . LEU A 1 145 ? 14.266 5.341 -8.800 1.00 86.44 145 LEU A CA 1
ATOM 1178 C C . LEU A 1 145 ? 15.114 5.835 -9.964 1.00 86.44 145 LEU A C 1
ATOM 1180 O O . LEU A 1 145 ? 14.588 6.451 -10.900 1.00 86.44 145 LEU A O 1
ATOM 1184 N N . ASP A 1 146 ? 16.421 5.621 -9.855 1.00 81.44 146 ASP A N 1
ATOM 1185 C CA . ASP A 1 146 ? 17.346 5.963 -10.921 1.00 81.44 146 ASP A CA 1
ATOM 1186 C C . ASP A 1 146 ? 17.179 4.970 -12.072 1.00 81.44 146 ASP A C 1
ATOM 1188 O O . ASP A 1 146 ? 17.202 3.755 -11.881 1.00 81.44 146 ASP A O 1
ATOM 1192 N N . ILE A 1 147 ? 16.946 5.520 -13.258 1.00 79.50 147 ILE A N 1
ATOM 1193 C CA . ILE A 1 147 ? 16.810 4.762 -14.501 1.00 79.50 147 ILE A CA 1
ATOM 1194 C C . ILE A 1 147 ? 17.980 5.031 -15.446 1.00 79.50 147 ILE A C 1
ATOM 1196 O O . ILE A 1 147 ? 17.985 4.491 -16.542 1.00 79.50 147 ILE A O 1
ATOM 1200 N N . SER A 1 148 ? 18.912 5.920 -15.082 1.00 71.75 148 SER A N 1
ATOM 1201 C CA . SER A 1 148 ? 20.074 6.266 -15.910 1.00 71.75 148 SER A CA 1
ATOM 1202 C C . SER A 1 148 ? 21.117 5.148 -15.955 1.00 71.75 148 SER A C 1
ATOM 1204 O O . SER A 1 148 ? 21.883 5.058 -16.910 1.00 71.75 148 SER A O 1
ATOM 1206 N N . VAL A 1 149 ? 21.100 4.280 -14.944 1.00 74.25 149 VAL A N 1
ATOM 1207 C CA . VAL A 1 149 ? 21.899 3.060 -14.842 1.00 74.25 149 VAL A CA 1
ATOM 1208 C C . VAL A 1 149 ? 20.991 1.852 -15.071 1.00 74.25 149 VAL A C 1
ATOM 1210 O O . VAL A 1 149 ? 19.789 1.914 -14.794 1.00 74.25 149 VAL A O 1
ATOM 1213 N N . ASP A 1 150 ? 21.563 0.744 -15.546 1.00 77.56 150 ASP A N 1
ATOM 1214 C CA . ASP A 1 150 ? 20.861 -0.534 -15.655 1.00 77.56 150 ASP A CA 1
ATOM 1215 C C . ASP A 1 150 ? 20.163 -0.888 -14.336 1.00 77.56 150 ASP A C 1
ATOM 1217 O O . ASP A 1 150 ? 20.790 -1.082 -13.292 1.00 77.56 150 ASP A O 1
ATOM 1221 N N . LEU A 1 151 ? 18.833 -0.977 -14.390 1.00 83.31 151 LEU A N 1
ATOM 1222 C CA . LEU A 1 151 ? 18.006 -1.285 -13.230 1.00 83.31 151 LEU A CA 1
ATOM 1223 C C . LEU A 1 151 ? 18.277 -2.706 -12.740 1.00 83.31 151 LEU A C 1
ATOM 1225 O O . LEU A 1 151 ? 17.933 -3.689 -13.401 1.00 83.31 151 LEU A O 1
ATOM 1229 N N . ASP A 1 152 ? 18.831 -2.811 -11.539 1.00 86.88 152 ASP A N 1
ATOM 1230 C CA . ASP A 1 152 ? 18.989 -4.082 -10.847 1.00 86.88 152 ASP A CA 1
ATOM 1231 C C . ASP A 1 152 ? 17.814 -4.379 -9.900 1.00 86.88 152 ASP A C 1
ATOM 1233 O O . ASP A 1 152 ? 17.127 -3.488 -9.386 1.00 86.88 152 ASP A O 1
ATOM 1237 N N . VAL A 1 153 ? 17.599 -5.669 -9.640 1.00 89.31 153 VAL A N 1
ATOM 1238 C CA . VAL A 1 153 ? 16.606 -6.167 -8.687 1.00 89.31 153 VAL A CA 1
ATOM 1239 C C . VAL A 1 153 ? 16.853 -5.590 -7.290 1.00 89.31 153 VAL A C 1
ATOM 1241 O O . VAL A 1 153 ? 15.888 -5.231 -6.612 1.00 89.31 153 VAL A O 1
ATOM 1244 N N . SER A 1 154 ? 18.113 -5.440 -6.862 1.00 90.06 154 SER A N 1
ATOM 1245 C CA . SER A 1 154 ? 18.449 -4.880 -5.543 1.00 90.06 154 SER A CA 1
ATOM 1246 C C . SER A 1 154 ? 18.030 -3.409 -5.397 1.00 90.06 154 SER A C 1
ATOM 1248 O O . SER A 1 154 ? 17.485 -3.011 -4.359 1.00 90.06 154 SER A O 1
ATOM 1250 N N . THR A 1 155 ? 18.185 -2.612 -6.457 1.00 90.31 155 THR A N 1
ATOM 1251 C CA . THR A 1 155 ? 17.754 -1.207 -6.508 1.00 90.31 155 THR A CA 1
ATOM 1252 C C . THR A 1 155 ? 16.239 -1.102 -6.365 1.00 90.31 155 THR A C 1
ATOM 1254 O O . THR A 1 155 ? 15.732 -0.321 -5.555 1.00 90.31 155 THR A O 1
ATOM 1257 N N . VAL A 1 156 ? 15.489 -1.945 -7.081 1.00 92.06 156 VAL A N 1
ATOM 1258 C CA . VAL A 1 156 ? 14.021 -1.957 -6.993 1.00 92.06 156 VAL A CA 1
ATOM 1259 C C . VAL A 1 156 ? 13.549 -2.457 -5.624 1.00 92.06 156 VAL A C 1
ATOM 1261 O O . VAL A 1 156 ? 12.617 -1.888 -5.054 1.00 92.06 156 VAL A O 1
ATOM 1264 N N . GLN A 1 157 ? 14.208 -3.459 -5.035 1.00 93.25 157 GLN A N 1
ATOM 1265 C CA . GLN A 1 157 ? 13.921 -3.909 -3.667 1.00 93.25 157 GLN A CA 1
ATOM 1266 C C . GLN A 1 157 ? 14.159 -2.800 -2.633 1.00 93.25 157 GLN A C 1
ATOM 1268 O O . GLN A 1 157 ? 13.346 -2.622 -1.721 1.00 93.25 157 GLN A O 1
ATOM 1273 N N . SER A 1 158 ? 15.223 -2.015 -2.798 1.00 93.00 158 SER A N 1
ATOM 1274 C CA . SER A 1 158 ? 15.505 -0.853 -1.949 1.00 93.00 158 SER A CA 1
ATOM 1275 C C . SER A 1 158 ? 14.418 0.216 -2.093 1.00 93.00 158 SER A C 1
ATOM 1277 O O . SER A 1 158 ? 13.901 0.712 -1.088 1.00 93.00 158 SER A O 1
ATOM 1279 N N . ALA A 1 159 ? 13.963 0.490 -3.320 1.00 93.31 159 ALA A N 1
ATOM 1280 C CA . ALA A 1 159 ? 12.824 1.374 -3.568 1.00 93.31 159 ALA A CA 1
ATOM 1281 C C . ALA A 1 159 ? 11.527 0.844 -2.925 1.00 93.31 159 ALA A C 1
ATOM 1283 O O . ALA A 1 159 ? 10.774 1.612 -2.329 1.00 93.31 159 ALA A O 1
ATOM 1284 N N . MET A 1 160 ? 11.271 -0.470 -2.955 1.00 95.12 160 MET A N 1
ATOM 1285 C CA . MET A 1 160 ? 10.118 -1.079 -2.272 1.00 95.12 160 MET A CA 1
ATOM 1286 C C . MET A 1 160 ? 10.158 -0.853 -0.755 1.00 95.12 160 MET A C 1
ATOM 1288 O O . MET A 1 160 ? 9.122 -0.562 -0.149 1.00 95.12 160 MET A O 1
ATOM 1292 N N . GLN A 1 161 ? 11.338 -0.963 -0.135 1.00 95.38 161 GLN A N 1
ATOM 1293 C CA . GLN A 1 161 ? 11.517 -0.645 1.283 1.00 95.38 161 GLN A CA 1
ATOM 1294 C C . GLN A 1 161 ? 11.311 0.850 1.555 1.00 95.38 161 GLN A C 1
ATOM 1296 O O . GLN A 1 161 ? 10.653 1.204 2.533 1.00 95.38 161 GLN A O 1
ATOM 1301 N N . ALA A 1 162 ? 11.805 1.728 0.680 1.00 94.69 162 ALA A N 1
ATOM 1302 C CA . ALA A 1 162 ? 11.608 3.171 0.792 1.00 94.69 162 ALA A CA 1
ATOM 1303 C C . ALA A 1 162 ? 10.124 3.567 0.674 1.00 94.69 162 ALA A C 1
ATOM 1305 O O . ALA A 1 162 ? 9.643 4.377 1.462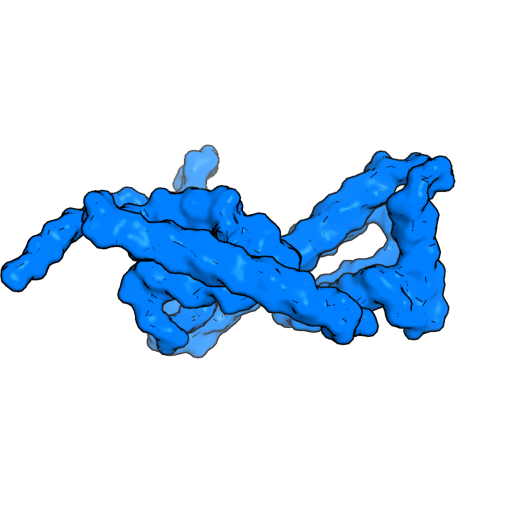 1.00 94.69 162 ALA A O 1
ATOM 1306 N N . VAL A 1 163 ? 9.358 2.931 -0.222 1.00 95.75 163 VAL A N 1
ATOM 1307 C CA . VAL A 1 163 ? 7.899 3.122 -0.325 1.00 95.75 163 VAL A CA 1
ATOM 1308 C C . VAL A 1 163 ? 7.199 2.730 0.977 1.00 95.75 163 VAL A C 1
ATOM 1310 O O . VAL A 1 163 ? 6.316 3.456 1.434 1.00 95.75 163 VAL A O 1
ATOM 1313 N N . LYS A 1 164 ? 7.601 1.610 1.595 1.00 95.12 164 LYS A N 1
ATOM 1314 C CA . LYS A 1 164 ? 7.064 1.187 2.897 1.00 95.12 164 LYS A CA 1
ATOM 1315 C C . LYS A 1 164 ? 7.372 2.223 3.985 1.00 95.12 164 LYS A C 1
ATOM 1317 O O . LYS A 1 164 ? 6.454 2.651 4.675 1.00 95.12 164 LYS A O 1
ATOM 1322 N N . LYS A 1 165 ? 8.621 2.687 4.079 1.00 94.44 165 LYS A N 1
ATOM 1323 C CA . LYS A 1 165 ? 9.028 3.724 5.043 1.00 94.44 165 LYS A CA 1
ATOM 1324 C C . LYS A 1 165 ? 8.285 5.046 4.826 1.00 94.44 165 LYS A C 1
ATOM 1326 O O . LYS A 1 165 ? 7.851 5.667 5.784 1.00 94.44 165 LYS A O 1
ATOM 1331 N N . SER A 1 166 ? 8.090 5.458 3.573 1.00 95.81 166 SER A N 1
ATOM 1332 C CA . SER A 1 166 ? 7.341 6.671 3.207 1.00 95.81 166 SER A CA 1
ATOM 1333 C C . SER A 1 166 ? 5.871 6.596 3.637 1.00 95.81 166 SER A C 1
ATOM 1335 O O . SER A 1 166 ? 5.293 7.586 4.081 1.00 95.81 166 SER A O 1
ATOM 1337 N N . MET A 1 167 ? 5.261 5.412 3.528 1.00 95.62 167 MET A N 1
ATOM 1338 C CA . MET A 1 167 ? 3.907 5.147 4.020 1.00 95.62 167 MET A CA 1
ATOM 1339 C C . MET A 1 167 ? 3.828 5.245 5.542 1.00 95.62 167 MET A C 1
ATOM 1341 O O . MET A 1 167 ? 2.924 5.894 6.058 1.00 95.62 167 MET A O 1
ATOM 1345 N N . GLU A 1 168 ? 4.758 4.601 6.248 1.00 93.69 168 GLU A N 1
ATOM 1346 C CA . GLU A 1 168 ? 4.824 4.635 7.711 1.00 93.69 168 GLU A CA 1
ATOM 1347 C C . GLU A 1 168 ? 5.051 6.071 8.205 1.00 93.69 168 GLU A C 1
ATOM 1349 O O . GLU A 1 168 ? 4.298 6.551 9.044 1.00 93.69 168 GLU A O 1
ATOM 1354 N N . ALA A 1 169 ? 5.981 6.811 7.597 1.00 93.75 169 ALA A N 1
ATOM 1355 C CA . ALA A 1 169 ? 6.229 8.214 7.921 1.00 93.75 169 ALA A CA 1
ATOM 1356 C C . ALA A 1 169 ? 4.989 9.102 7.717 1.00 93.75 169 ALA A C 1
ATOM 1358 O O . ALA A 1 169 ? 4.731 9.988 8.528 1.00 93.75 169 ALA A O 1
ATOM 1359 N N . TRP A 1 170 ? 4.207 8.859 6.659 1.00 95.25 170 TRP A N 1
ATOM 1360 C CA . TRP A 1 170 ? 2.953 9.577 6.428 1.00 95.25 170 TRP A CA 1
ATOM 1361 C C . TRP A 1 170 ? 1.916 9.291 7.522 1.00 95.25 170 TRP A C 1
ATOM 1363 O O . TRP A 1 170 ? 1.335 10.226 8.067 1.00 95.25 170 TRP A O 1
ATOM 1373 N N . ILE A 1 171 ? 1.699 8.015 7.864 1.00 92.62 171 ILE A N 1
ATOM 1374 C CA . ILE A 1 171 ? 0.741 7.615 8.908 1.00 92.62 171 ILE A CA 1
ATOM 1375 C C . ILE A 1 171 ? 1.159 8.189 10.264 1.00 92.62 171 ILE A C 1
ATOM 1377 O O . ILE A 1 171 ? 0.330 8.774 10.957 1.00 92.62 171 ILE A O 1
ATOM 1381 N N . ASP A 1 172 ? 2.438 8.058 10.619 1.00 91.88 172 ASP A N 1
ATOM 1382 C CA . ASP A 1 172 ? 2.984 8.581 11.870 1.00 91.88 172 ASP A CA 1
ATOM 1383 C C . ASP A 1 172 ? 2.811 10.102 11.960 1.00 91.88 172 ASP A C 1
ATOM 1385 O O . ASP A 1 172 ? 2.353 10.601 12.984 1.00 91.88 172 ASP A O 1
ATOM 1389 N N . ASN A 1 173 ? 3.127 10.839 10.890 1.00 92.50 173 ASN A N 1
ATOM 1390 C CA . ASN A 1 173 ? 2.988 12.292 10.874 1.00 92.50 173 ASN A CA 1
ATOM 1391 C C . ASN A 1 173 ? 1.534 12.735 11.086 1.00 92.50 173 ASN A C 1
ATOM 1393 O O . ASN A 1 173 ? 1.275 13.654 11.859 1.00 92.50 173 ASN A O 1
ATOM 1397 N N . GLU A 1 174 ? 0.583 12.082 10.419 1.00 91.81 174 GLU A N 1
ATOM 1398 C CA . GLU A 1 174 ? -0.845 12.384 10.571 1.00 91.81 174 GLU A CA 1
ATOM 1399 C C . GLU A 1 174 ? -1.343 12.111 11.998 1.00 91.81 174 GLU A C 1
ATOM 1401 O O . GLU A 1 174 ? -2.144 12.883 12.520 1.00 91.81 174 GLU A O 1
ATOM 1406 N N . ILE A 1 175 ? -0.860 11.039 12.638 1.00 89.88 175 ILE A N 1
ATOM 1407 C CA . ILE A 1 175 ? -1.203 10.694 14.026 1.00 89.88 175 ILE A CA 1
ATOM 1408 C C . ILE A 1 175 ? -0.609 11.709 15.009 1.00 89.88 175 ILE A C 1
ATOM 1410 O O . ILE A 1 175 ? -1.316 12.163 15.900 1.00 89.88 175 ILE A O 1
ATOM 1414 N N . VAL A 1 176 ? 0.657 12.094 14.841 1.00 88.94 176 VAL A N 1
ATOM 1415 C CA . VAL A 1 176 ? 1.341 13.046 15.739 1.00 88.94 176 VAL A CA 1
ATOM 1416 C C . VAL A 1 176 ? 0.785 14.465 15.596 1.00 88.94 176 VAL A C 1
ATOM 1418 O O . VAL A 1 176 ? 0.665 15.196 16.569 1.00 88.94 176 VAL A O 1
ATOM 1421 N N . THR A 1 177 ? 0.416 14.877 14.382 1.00 89.44 177 THR A N 1
ATOM 1422 C CA . THR A 1 177 ? -0.084 16.244 14.135 1.00 89.44 177 THR A CA 1
ATOM 1423 C C . THR A 1 177 ? -1.510 16.450 14.664 1.00 89.44 177 THR A C 1
ATOM 1425 O O . THR A 1 177 ? -1.959 17.581 14.847 1.00 89.44 177 THR A O 1
ATOM 1428 N N . SER A 1 178 ? -2.260 15.368 14.880 1.00 87.69 178 SER A N 1
ATOM 1429 C CA . SER A 1 178 ? -3.663 15.426 15.279 1.00 87.69 178 SER A CA 1
ATOM 1430 C C . SER A 1 178 ? -3.815 15.445 16.802 1.00 87.69 178 SER A C 1
ATOM 1432 O O . SER A 1 178 ? -3.393 14.526 17.491 1.00 87.69 178 SER A O 1
ATOM 1434 N N . SER A 1 179 ? -4.559 16.428 17.311 1.00 82.31 179 SER A N 1
ATOM 1435 C CA . SER A 1 179 ? -4.910 16.558 18.735 1.00 82.31 179 SER A CA 1
ATOM 1436 C C . SER A 1 179 ? -5.898 15.503 19.253 1.00 82.31 179 SER A C 1
ATOM 1438 O O . SER A 1 179 ? -6.312 15.550 20.404 1.00 82.31 179 SER A O 1
ATOM 1440 N N . TRP A 1 180 ? -6.406 14.627 18.380 1.00 78.44 180 TRP A N 1
ATOM 1441 C CA . TRP A 1 180 ? -7.407 13.606 18.722 1.00 78.44 180 TRP A CA 1
ATOM 1442 C C . TRP A 1 180 ? -6.801 12.207 18.856 1.00 78.44 180 TRP A C 1
ATOM 1444 O O . TRP A 1 180 ? -7.529 11.229 19.029 1.00 78.44 180 TRP A O 1
ATOM 1454 N N . THR A 1 181 ? -5.481 12.095 18.714 1.00 80.56 181 THR A N 1
ATOM 1455 C CA . THR A 1 181 ? -4.767 10.822 18.565 1.00 80.56 181 THR A CA 1
ATOM 1456 C C . THR A 1 181 ? -3.653 10.634 19.589 1.00 80.56 181 THR A C 1
ATOM 1458 O O . THR A 1 181 ? -2.818 9.752 19.414 1.00 80.56 181 THR A O 1
ATOM 1461 N N . ASP A 1 182 ? -3.708 11.363 20.704 1.00 80.19 182 ASP A N 1
ATOM 1462 C CA . ASP A 1 182 ? -2.742 11.309 21.809 1.00 80.19 182 ASP A CA 1
ATOM 1463 C C . ASP A 1 182 ? -2.517 9.878 22.336 1.00 80.19 182 ASP A C 1
ATOM 1465 O O . ASP A 1 182 ? -1.407 9.495 22.684 1.00 80.19 182 ASP A O 1
ATOM 1469 N N . LEU A 1 183 ? -3.562 9.039 22.339 1.00 81.06 183 LEU A N 1
ATOM 1470 C CA . LEU A 1 183 ? -3.471 7.632 22.766 1.00 81.06 183 LEU A CA 1
ATOM 1471 C C . LEU A 1 183 ? -2.735 6.722 21.768 1.00 81.06 183 LEU A C 1
ATOM 1473 O O . LEU A 1 183 ? -2.354 5.602 22.110 1.00 81.06 183 LEU A O 1
ATOM 1477 N N . LEU A 1 184 ? -2.599 7.163 20.519 1.00 81.75 184 LEU A N 1
ATOM 1478 C CA . LEU A 1 184 ? -1.924 6.434 19.446 1.00 81.75 184 LEU A CA 1
ATOM 1479 C C . LEU A 1 184 ? -0.488 6.920 19.244 1.00 81.75 184 LEU A C 1
ATOM 1481 O O . LEU A 1 184 ? 0.327 6.204 18.656 1.00 81.75 184 LEU A O 1
ATOM 1485 N N . GLU A 1 185 ? -0.166 8.113 19.738 1.00 80.69 185 GLU A N 1
ATOM 1486 C CA . GLU A 1 185 ? 1.177 8.662 19.680 1.00 80.69 185 GLU A CA 1
ATOM 1487 C C . GLU A 1 185 ? 2.159 7.806 20.494 1.00 80.69 185 GLU A C 1
ATOM 1489 O O . GLU A 1 185 ? 1.892 7.385 21.618 1.00 80.69 185 GLU A O 1
ATOM 1494 N N . GLY A 1 186 ? 3.313 7.489 19.896 1.00 76.38 186 GLY A N 1
ATOM 1495 C CA . GLY A 1 186 ? 4.383 6.749 20.575 1.00 76.38 186 GLY A CA 1
ATOM 1496 C C . GLY A 1 186 ? 4.037 5.310 20.980 1.00 76.38 186 GLY A C 1
ATOM 1497 O O . GLY A 1 186 ? 4.818 4.679 21.692 1.00 76.38 186 GLY A O 1
ATOM 1498 N N . ARG A 1 187 ? 2.899 4.768 20.526 1.00 80.81 187 ARG A N 1
ATOM 1499 C CA . ARG A 1 187 ? 2.416 3.443 20.925 1.00 80.81 187 ARG A CA 1
ATOM 1500 C C . ARG A 1 187 ? 3.434 2.340 20.613 1.00 80.81 187 ARG A C 1
ATOM 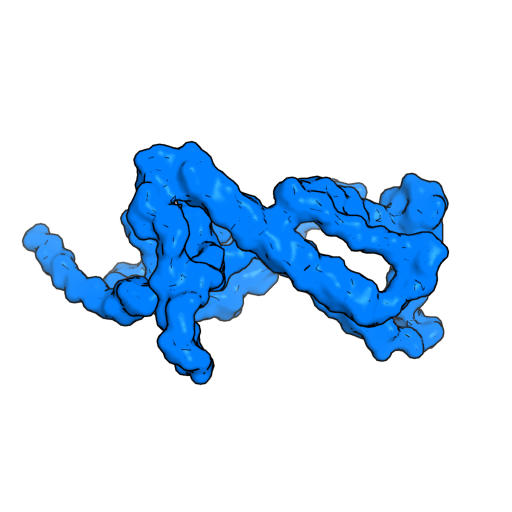1502 O O . ARG A 1 187 ? 3.854 2.146 19.469 1.00 80.81 187 ARG A O 1
ATOM 1509 N N . LEU A 1 188 ? 3.786 1.576 21.647 1.00 83.12 188 LEU A N 1
ATOM 1510 C CA . LEU A 1 188 ? 4.668 0.415 21.561 1.00 83.12 188 LEU A CA 1
ATOM 1511 C C . LEU A 1 188 ? 3.851 -0.874 21.628 1.00 83.12 188 LEU A C 1
ATOM 1513 O O . LEU A 1 188 ? 3.013 -1.051 22.509 1.00 83.12 188 LEU A O 1
ATOM 1517 N N . GLU A 1 189 ? 4.127 -1.797 20.717 1.00 80.06 189 GLU A N 1
ATOM 1518 C CA . GLU A 1 189 ? 3.505 -3.118 20.681 1.00 80.06 189 GLU A CA 1
ATOM 1519 C C . GLU A 1 189 ? 4.560 -4.187 20.947 1.00 80.06 189 GLU A C 1
ATOM 1521 O O . GLU A 1 189 ? 5.719 -4.056 20.549 1.00 80.06 189 GLU A O 1
ATOM 1526 N N . LYS A 1 190 ? 4.162 -5.277 21.608 1.00 79.00 190 LYS A N 1
ATOM 1527 C CA . LYS A 1 190 ? 5.048 -6.434 21.748 1.00 79.00 190 LYS A CA 1
ATOM 1528 C C . LYS A 1 190 ? 5.199 -7.103 20.391 1.00 79.00 190 LYS A C 1
ATOM 1530 O O . LYS A 1 190 ? 4.218 -7.504 19.756 1.00 79.00 190 LYS A O 1
ATOM 1535 N N . ASP A 1 191 ? 6.435 -7.218 19.942 1.00 79.12 191 ASP A N 1
ATOM 1536 C CA . ASP A 1 191 ? 6.751 -8.027 18.787 1.00 79.12 191 ASP A CA 1
ATOM 1537 C C . ASP A 1 191 ? 6.529 -9.512 19.110 1.00 79.12 191 ASP A C 1
ATOM 1539 O O . ASP A 1 191 ? 6.870 -9.980 20.196 1.00 79.12 191 ASP A O 1
ATOM 1543 N N . LYS A 1 192 ? 5.914 -10.244 18.177 1.00 72.00 192 LYS A N 1
ATOM 1544 C CA . LYS A 1 192 ? 5.535 -11.648 18.391 1.00 72.00 192 LYS A CA 1
ATOM 1545 C C . LYS A 1 192 ? 6.746 -12.570 18.365 1.00 72.00 192 LYS A C 1
ATOM 1547 O O . LYS A 1 192 ? 6.747 -13.566 19.078 1.00 72.00 192 LYS A O 1
ATOM 1552 N N . ASP A 1 193 ? 7.749 -12.207 17.573 1.00 73.75 193 ASP A N 1
ATOM 1553 C CA . ASP A 1 193 ? 8.918 -13.047 17.334 1.00 73.75 193 ASP A CA 1
ATOM 1554 C C . ASP A 1 193 ? 10.002 -12.792 18.387 1.00 73.75 193 ASP A C 1
ATOM 1556 O O . ASP A 1 193 ? 10.629 -13.724 18.883 1.00 73.75 193 ASP A O 1
ATOM 1560 N N . THR A 1 194 ? 10.201 -11.527 18.775 1.00 76.81 194 THR A N 1
ATOM 1561 C CA . THR A 1 194 ? 11.274 -11.139 19.706 1.00 76.81 194 THR A CA 1
ATOM 1562 C C . THR A 1 194 ? 10.803 -10.834 21.129 1.00 76.81 194 THR A C 1
ATOM 1564 O O . THR A 1 194 ? 11.633 -10.715 22.030 1.00 76.81 194 THR A O 1
ATOM 1567 N N . GLY A 1 195 ? 9.496 -10.655 21.356 1.00 76.44 195 GLY A N 1
ATOM 1568 C CA . GLY A 1 195 ? 8.929 -10.259 22.652 1.00 76.44 195 GLY A CA 1
ATOM 1569 C C . GLY A 1 195 ? 9.260 -8.825 23.092 1.00 76.44 195 GLY A C 1
ATOM 1570 O O . GLY A 1 195 ? 8.774 -8.376 24.133 1.00 76.44 195 GLY A O 1
ATOM 1571 N N . LYS A 1 196 ? 10.070 -8.091 22.316 1.00 81.88 196 LYS A N 1
ATOM 1572 C CA . LYS A 1 196 ? 10.476 -6.711 22.606 1.00 81.88 196 LYS A CA 1
ATOM 1573 C C . LYS A 1 196 ? 9.361 -5.729 22.264 1.00 81.88 196 LYS A C 1
ATOM 1575 O O . LYS A 1 196 ? 8.547 -5.975 21.378 1.00 81.88 196 LYS A O 1
ATOM 1580 N N . LEU A 1 197 ? 9.345 -4.598 22.963 1.00 80.44 197 LEU A N 1
ATOM 1581 C CA . LEU A 1 197 ? 8.459 -3.485 22.642 1.00 80.44 197 LEU A CA 1
ATOM 1582 C C . LEU A 1 197 ? 9.003 -2.740 21.421 1.00 80.44 197 LEU A C 1
ATOM 1584 O O . LEU A 1 197 ? 10.108 -2.201 21.461 1.00 80.44 197 LEU A O 1
ATOM 1588 N N . VAL A 1 198 ? 8.230 -2.732 20.338 1.00 82.56 198 VAL A N 1
ATOM 1589 C CA . VAL A 1 198 ? 8.580 -2.100 19.064 1.00 82.56 198 VAL A CA 1
ATOM 1590 C C . VAL A 1 198 ? 7.443 -1.173 18.648 1.00 82.56 198 VAL A C 1
ATOM 1592 O O . VAL A 1 198 ? 6.266 -1.521 18.766 1.00 82.56 198 VAL A O 1
ATOM 1595 N N . LYS A 1 199 ? 7.783 0.012 18.136 1.00 80.69 199 LYS A N 1
ATOM 1596 C CA . LYS A 1 199 ? 6.801 0.898 17.509 1.00 80.69 199 LYS A CA 1
ATOM 1597 C C . LYS A 1 199 ? 6.314 0.253 16.212 1.00 80.69 199 LYS A C 1
ATOM 1599 O O . LYS A 1 199 ? 7.112 -0.011 15.314 1.00 80.69 199 LYS A O 1
ATOM 1604 N N . LYS A 1 200 ? 5.010 0.009 16.110 1.00 81.12 200 LYS A N 1
ATOM 1605 C CA . LYS A 1 200 ? 4.383 -0.528 14.901 1.00 81.12 200 LYS A CA 1
ATOM 1606 C C . LYS A 1 200 ? 3.374 0.471 14.363 1.00 81.12 200 LYS A C 1
ATOM 1608 O O . LYS A 1 200 ? 2.275 0.582 14.888 1.00 81.12 200 LYS A O 1
ATOM 1613 N N . THR A 1 201 ? 3.754 1.166 13.298 1.00 79.50 201 THR A N 1
ATOM 1614 C CA . THR A 1 201 ? 2.892 2.153 12.638 1.00 79.50 201 THR A CA 1
ATOM 1615 C C . THR A 1 201 ? 1.701 1.517 11.921 1.00 79.50 201 THR A C 1
ATOM 1617 O O . THR A 1 201 ? 0.660 2.147 11.775 1.00 79.50 201 THR A O 1
ATOM 1620 N N . LEU A 1 202 ? 1.844 0.275 11.449 1.00 84.44 202 LEU A N 1
ATOM 1621 C CA . LEU A 1 202 ? 0.810 -0.436 10.704 1.00 84.44 202 LEU A CA 1
ATOM 1622 C C . LEU A 1 202 ? 0.787 -1.907 11.132 1.00 84.44 202 LEU A C 1
ATOM 1624 O O . LEU A 1 202 ? 1.612 -2.704 10.683 1.00 84.44 202 LEU A O 1
ATOM 1628 N N . ASP A 1 203 ? -0.156 -2.275 11.998 1.00 84.25 203 ASP A N 1
ATOM 1629 C CA . ASP A 1 203 ? -0.385 -3.660 12.424 1.00 84.25 203 ASP A CA 1
ATOM 1630 C C . ASP A 1 203 ? -1.884 -3.899 12.641 1.00 84.25 203 ASP A C 1
ATOM 1632 O O . ASP A 1 203 ? -2.655 -2.974 12.852 1.00 84.25 203 ASP A O 1
ATOM 1636 N N . PHE A 1 204 ? -2.331 -5.151 12.572 1.00 84.38 204 PHE A N 1
ATOM 1637 C CA . PHE A 1 204 ? -3.672 -5.471 13.052 1.00 84.38 204 PHE A CA 1
ATOM 1638 C C . PHE A 1 204 ? -3.602 -5.706 14.555 1.00 84.38 204 PHE A C 1
ATOM 1640 O O . PHE A 1 204 ? -3.161 -6.774 15.006 1.00 84.38 204 PHE A O 1
ATOM 1647 N N . HIS A 1 205 ? -4.039 -4.716 15.324 1.00 83.31 205 HIS A N 1
ATOM 1648 C CA . HIS A 1 205 ? -3.840 -4.736 16.765 1.00 83.31 205 HIS A CA 1
ATOM 1649 C C . HIS A 1 205 ? -4.669 -5.824 17.455 1.00 83.31 205 HIS A C 1
ATOM 1651 O O . HIS A 1 205 ? -5.760 -6.214 17.035 1.00 83.31 205 HIS A O 1
ATOM 1657 N N . HIS A 1 206 ? -4.110 -6.347 18.544 1.00 81.94 206 HIS A N 1
ATOM 1658 C CA . HIS A 1 206 ? -4.620 -7.522 19.247 1.00 81.94 206 HIS A CA 1
ATOM 1659 C C . HIS A 1 206 ? -6.035 -7.323 19.808 1.00 81.94 206 HIS A C 1
ATOM 1661 O O . HIS A 1 206 ? -6.832 -8.257 19.790 1.00 81.94 206 HIS A O 1
ATOM 1667 N N . TYR A 1 207 ? -6.372 -6.113 20.248 1.00 83.00 207 TYR A N 1
ATOM 1668 C CA . TYR A 1 207 ? -7.675 -5.809 20.832 1.00 83.00 207 TYR A CA 1
ATOM 1669 C C . TYR A 1 207 ? -8.816 -5.865 19.797 1.00 83.00 207 TYR A C 1
ATOM 1671 O O . TYR A 1 207 ? -9.940 -6.205 20.148 1.00 83.00 207 TYR A O 1
ATOM 1679 N N . LEU A 1 208 ? -8.524 -5.668 18.504 1.00 84.06 208 LEU A N 1
ATOM 1680 C CA . LEU A 1 208 ? -9.491 -5.862 17.413 1.00 84.06 208 LEU A CA 1
ATOM 1681 C C . LEU A 1 208 ? -9.783 -7.344 17.116 1.00 84.06 208 LEU A C 1
ATOM 1683 O O . LEU A 1 208 ? -10.643 -7.659 16.293 1.00 84.06 208 LEU A O 1
ATOM 1687 N N . ARG A 1 209 ? -9.057 -8.273 17.754 1.00 81.25 209 ARG A N 1
ATOM 1688 C CA . ARG A 1 209 ? -9.344 -9.718 17.700 1.00 81.25 209 ARG A CA 1
ATOM 1689 C C . ARG A 1 209 ? -10.351 -10.151 18.757 1.00 81.25 209 ARG A C 1
ATOM 1691 O O . ARG A 1 209 ? -10.845 -11.275 18.683 1.00 81.25 209 ARG A O 1
ATOM 1698 N N . VAL A 1 210 ? -10.620 -9.306 19.751 1.00 75.31 210 VAL A N 1
ATOM 1699 C CA . VAL A 1 210 ? -11.589 -9.622 20.794 1.00 75.31 210 VAL A CA 1
ATOM 1700 C C . VAL A 1 210 ? -12.966 -9.644 20.146 1.00 75.31 210 VAL A C 1
ATOM 1702 O O . VAL A 1 210 ? -13.361 -8.692 19.475 1.00 75.31 210 VAL A O 1
ATOM 1705 N N . LYS A 1 211 ? -13.695 -10.751 20.317 1.00 64.12 211 LYS A N 1
ATOM 1706 C CA . LYS A 1 211 ? -15.093 -10.822 19.896 1.00 64.12 211 LYS A CA 1
ATOM 1707 C C . LYS A 1 211 ? -15.857 -9.785 20.706 1.00 64.12 211 LYS A C 1
ATOM 1709 O O . LYS A 1 211 ? -15.973 -9.925 21.922 1.00 64.12 211 LYS A O 1
ATOM 1714 N N . THR A 1 212 ? -16.365 -8.752 20.051 1.00 58.28 212 THR A N 1
ATOM 1715 C CA . THR A 1 212 ? -17.369 -7.887 20.656 1.00 58.28 212 THR A CA 1
ATOM 1716 C C . THR A 1 212 ? -18.562 -8.775 20.976 1.00 58.28 212 THR A C 1
ATOM 1718 O O . THR A 1 212 ? -19.163 -9.362 20.075 1.00 58.28 212 THR A O 1
ATOM 1721 N N . ALA A 1 213 ? -18.865 -8.942 22.266 1.00 49.78 213 ALA A N 1
ATOM 1722 C CA . ALA A 1 213 ? -20.125 -9.544 22.669 1.00 49.78 213 ALA A CA 1
ATOM 1723 C C . ALA A 1 213 ? -21.230 -8.753 21.966 1.00 49.78 213 ALA A C 1
ATOM 1725 O O . ALA A 1 213 ? -21.197 -7.520 21.980 1.00 49.78 213 ALA A O 1
ATOM 1726 N N . ALA A 1 214 ? -22.148 -9.449 21.296 1.00 48.28 214 ALA A N 1
ATOM 1727 C CA . ALA A 1 214 ? -23.318 -8.809 20.727 1.00 48.28 214 ALA A CA 1
ATOM 1728 C C . ALA A 1 214 ? -24.016 -8.075 21.874 1.00 48.28 214 ALA A C 1
ATOM 1730 O O . ALA A 1 214 ? -24.595 -8.705 22.757 1.00 48.28 214 ALA A O 1
ATOM 1731 N N . ILE A 1 215 ? -23.893 -6.748 21.905 1.00 45.84 215 ILE A N 1
ATOM 1732 C CA . ILE A 1 215 ? -24.738 -5.921 22.750 1.00 45.84 215 ILE A CA 1
ATOM 1733 C C . ILE A 1 215 ? -26.119 -6.128 22.145 1.00 45.84 215 ILE A C 1
ATOM 1735 O O . ILE A 1 215 ? -26.412 -5.595 21.075 1.00 45.84 215 ILE A O 1
ATOM 1739 N N . GLY A 1 216 ? -26.903 -7.012 22.763 1.00 40.28 216 GLY A N 1
ATOM 1740 C CA . GLY A 1 216 ? -28.315 -7.151 22.463 1.00 40.28 216 GLY A CA 1
ATOM 1741 C C . GLY A 1 216 ? -28.916 -5.765 22.594 1.00 40.28 216 GLY A C 1
ATOM 1742 O O . GLY A 1 216 ? -28.949 -5.201 23.686 1.00 40.28 216 GLY A O 1
ATOM 1743 N N . VAL A 1 217 ? -29.281 -5.175 21.462 1.00 34.69 217 VAL A N 1
ATOM 1744 C CA . VAL A 1 217 ? -30.113 -3.982 21.471 1.00 34.69 217 VAL A CA 1
ATOM 1745 C C . VAL A 1 217 ? -31.490 -4.461 21.955 1.00 34.69 217 VAL A C 1
ATOM 1747 O O . VAL A 1 217 ? -31.972 -5.449 21.393 1.00 34.69 217 VAL A O 1
ATOM 1750 N N . PRO A 1 218 ? -32.059 -3.866 23.020 1.00 39.09 218 PRO A N 1
ATOM 1751 C CA . PRO A 1 218 ? -33.400 -4.201 23.494 1.00 39.09 218 PRO A CA 1
ATOM 1752 C C . PRO A 1 218 ? -34.477 -3.932 22.437 1.00 39.09 218 PRO A C 1
ATOM 1754 O O . PRO A 1 218 ? -34.268 -3.038 21.582 1.00 39.09 218 PRO A O 1
#